Protein AF-A0A329BQG7-F1 (afdb_monomer_lite)

Foldseek 3Di:
DDDPPDDDDDDDDDDDDDDDDDDDDDDDDDDDDDDDDDDDDDDDDDDDDDDPPPPPPPPPVPDLDLVVVVVQQVVCVVVVNNVVSNVVSVVVLLVQQVVVPPPDDPDPDPPHFRSLQSQLVVCVVVVVLVSSVVSPVSHDHDLVCLLVNLVSCCVPPVPVSLVSLVVSLVVLVVVCPVVLDSVVSLVSLVSNVVSCVVVVVVVVNVVVLVVVCVVCVVSVSVNVSSVPPD

pLDDT: mean 70.82, std 24.45, range [26.78, 94.75]

Radius of gyration: 25.83 Å; chains: 1; bounding box: 79×57×64 Å

Sequence (230 aa):
MRGTGGIFWMAADSGVDDVQVLLSFSRCHRDAPEVCSKRRCVARKRRILRRPIRSPGGDLESRPVAEPFTALMDVAKATGRYDLTRERALKHMWELVRTEEAPSKAKHSHWQTPSGTELVKDFLAEHEREAAWEAFCGGPVAVNMWATVAAVRAKTHPHDAIALYHRLLPISAENGTRNARYDEAAGIVRAIGRLRAELSEHALLTIELDEIRKAYRAKRNFIKTLAAFQ

Secondary structure (DSSP, 8-state):
---------PPPP--------------------------------------------S-SSS---HHHHHHHHHHHHHTT-HHHHHHHHHHHHHHHHHHHHSS-S-PPPTTSPPHHHHHHHHHHHTT-HHHHHHHHHTS---HHHHHHHHHHHTTT-HHHHHHHHHHHHHHHHHHTTTTT--HHHHHHHHHHHHHHHHTT-HHHHHHHHHHHHHHTTT-HHHHHHHTT--

Organism: NCBI:txid420952

Structure (mmCIF, N/CA/C/O backbone):
data_AF-A0A329BQG7-F1
#
_entry.id   AF-A0A329BQG7-F1
#
loop_
_atom_site.group_PDB
_atom_site.id
_atom_site.type_symbol
_atom_site.label_atom_id
_atom_site.label_alt_id
_atom_site.label_comp_id
_atom_site.label_asym_id
_atom_site.label_entity_id
_atom_site.label_seq_id
_atom_site.pdbx_PDB_ins_code
_atom_site.Cartn_x
_atom_site.Cartn_y
_atom_site.Cartn_z
_atom_site.occupancy
_atom_site.B_iso_or_equiv
_atom_site.auth_seq_id
_atom_site.auth_comp_id
_atom_site.auth_asym_id
_atom_site.auth_atom_id
_atom_site.pdbx_PDB_model_num
ATOM 1 N N . MET A 1 1 ? 31.130 2.872 -6.621 1.00 32.84 1 MET A N 1
ATOM 2 C CA . MET A 1 1 ? 30.450 4.181 -6.524 1.00 32.84 1 MET A CA 1
ATOM 3 C C . MET A 1 1 ? 28.954 3.941 -6.677 1.00 32.84 1 MET A C 1
ATOM 5 O O . MET A 1 1 ? 28.529 3.547 -7.753 1.00 32.84 1 MET A O 1
ATOM 9 N N . ARG A 1 2 ? 28.186 4.012 -5.582 1.00 34.44 2 ARG A N 1
ATOM 10 C CA . ARG A 1 2 ? 26.734 3.767 -5.568 1.00 34.44 2 ARG A CA 1
ATOM 11 C C . ARG A 1 2 ? 26.046 5.131 -5.522 1.00 34.44 2 ARG A C 1
ATOM 13 O O . ARG A 1 2 ? 26.192 5.831 -4.529 1.00 34.44 2 ARG A O 1
ATOM 20 N N . GLY A 1 3 ? 25.382 5.521 -6.606 1.00 31.08 3 GLY A N 1
ATOM 21 C CA . GLY A 1 3 ? 24.575 6.738 -6.662 1.00 31.08 3 GLY A CA 1
ATOM 22 C C . GLY A 1 3 ? 23.144 6.426 -6.245 1.00 31.08 3 GLY A C 1
ATOM 23 O O . GLY A 1 3 ? 22.400 5.812 -7.003 1.00 31.08 3 GLY A O 1
ATOM 24 N N . THR A 1 4 ? 22.777 6.813 -5.029 1.00 42.16 4 THR A N 1
ATOM 25 C CA . THR A 1 4 ? 21.399 6.864 -4.534 1.00 42.16 4 THR A CA 1
ATOM 26 C C . THR A 1 4 ? 20.703 8.085 -5.130 1.00 42.16 4 THR A C 1
ATOM 28 O O . THR A 1 4 ? 20.831 9.188 -4.610 1.00 42.16 4 THR A O 1
ATOM 31 N N . GLY A 1 5 ? 19.990 7.896 -6.241 1.00 31.94 5 GLY A N 1
ATOM 32 C CA . GLY A 1 5 ? 19.034 8.875 -6.761 1.00 31.94 5 GLY A CA 1
ATOM 33 C C . GLY A 1 5 ? 17.670 8.636 -6.125 1.00 31.94 5 GLY A C 1
ATOM 34 O O . GLY A 1 5 ? 16.866 7.885 -6.668 1.00 31.94 5 GLY A O 1
ATOM 35 N N . GLY A 1 6 ? 17.439 9.209 -4.942 1.00 32.47 6 GLY A N 1
ATOM 36 C CA . GLY A 1 6 ? 16.107 9.260 -4.343 1.00 32.47 6 GLY A CA 1
ATOM 37 C C . GLY A 1 6 ? 15.237 10.223 -5.144 1.00 32.47 6 GLY A C 1
ATOM 38 O O . GLY A 1 6 ? 15.552 11.406 -5.225 1.00 32.47 6 GLY A O 1
ATOM 39 N N . ILE A 1 7 ? 14.175 9.713 -5.765 1.00 44.62 7 ILE A N 1
ATOM 40 C CA . ILE A 1 7 ? 13.189 10.537 -6.470 1.00 44.62 7 ILE A CA 1
ATOM 41 C C . ILE A 1 7 ? 12.169 11.010 -5.430 1.00 44.62 7 ILE A C 1
ATOM 43 O O . ILE A 1 7 ? 11.458 10.206 -4.826 1.00 44.62 7 ILE A O 1
ATOM 47 N N . PHE A 1 8 ? 12.163 12.320 -5.196 1.00 28.67 8 PHE A N 1
ATOM 48 C CA . PHE A 1 8 ? 11.244 13.039 -4.322 1.00 28.67 8 PHE A CA 1
ATOM 49 C C . PHE A 1 8 ? 9.936 13.280 -5.086 1.00 28.67 8 PHE A C 1
ATOM 51 O O . PHE A 1 8 ? 9.907 14.070 -6.026 1.00 28.67 8 PHE A O 1
ATOM 58 N N . TRP A 1 9 ? 8.869 12.569 -4.720 1.00 42.91 9 TRP A N 1
ATOM 59 C CA . TRP A 1 9 ? 7.533 12.795 -5.273 1.00 42.91 9 TRP A CA 1
ATOM 60 C C . TRP A 1 9 ? 6.788 13.789 -4.380 1.00 42.91 9 TRP A C 1
ATOM 62 O O . TRP A 1 9 ? 6.490 13.503 -3.221 1.00 42.91 9 TRP A O 1
ATOM 72 N N . MET A 1 10 ? 6.566 14.976 -4.938 1.00 27.78 10 MET A N 1
ATOM 73 C CA . MET A 1 10 ? 5.923 16.138 -4.331 1.00 27.78 10 MET A CA 1
ATOM 74 C C . MET A 1 10 ? 4.407 15.886 -4.241 1.00 27.78 10 MET A C 1
ATOM 76 O O . MET A 1 10 ? 3.774 15.597 -5.255 1.00 27.78 10 MET A O 1
ATOM 80 N N . ALA A 1 11 ? 3.843 15.938 -3.032 1.00 32.56 11 ALA A N 1
ATOM 81 C CA . ALA A 1 11 ? 2.404 15.832 -2.797 1.00 32.56 11 ALA A CA 1
ATOM 82 C C . ALA A 1 11 ? 1.710 17.142 -3.203 1.00 32.56 11 ALA A C 1
ATOM 84 O O . ALA A 1 11 ? 2.203 18.221 -2.874 1.00 32.56 11 ALA A O 1
ATOM 85 N N . ALA A 1 12 ? 0.595 17.040 -3.927 1.00 33.47 12 ALA A N 1
ATOM 86 C CA . ALA A 1 12 ? -0.260 18.169 -4.270 1.00 33.47 12 ALA A CA 1
ATOM 87 C C . ALA A 1 12 ? -1.403 18.270 -3.251 1.00 33.47 12 ALA A C 1
ATOM 89 O O . ALA A 1 12 ? -2.143 17.308 -3.052 1.00 33.47 12 ALA A O 1
ATOM 90 N N . ASP A 1 13 ? -1.507 19.438 -2.617 1.00 34.22 13 ASP A N 1
ATOM 91 C CA . ASP A 1 13 ? -2.615 19.873 -1.767 1.00 34.22 13 ASP A CA 1
ATOM 92 C C . ASP A 1 13 ? -3.924 19.964 -2.562 1.00 34.22 13 ASP A C 1
ATOM 94 O O . ASP A 1 13 ? -3.961 20.481 -3.681 1.00 34.22 13 ASP A O 1
ATOM 98 N N . SER A 1 14 ? -5.026 19.522 -1.962 1.00 38.72 14 SER A N 1
ATOM 99 C CA . SER A 1 14 ? -6.385 19.880 -2.381 1.00 38.72 14 SER A CA 1
ATOM 100 C C . SER A 1 14 ? -7.291 19.824 -1.159 1.00 38.72 14 SER A C 1
ATOM 102 O O . SER A 1 14 ? -7.605 18.749 -0.654 1.00 38.72 14 SER A O 1
ATOM 104 N N . GLY A 1 15 ? -7.639 21.004 -0.650 1.00 31.00 15 GLY A N 1
ATOM 105 C CA . GLY A 1 15 ? -8.607 21.177 0.423 1.00 31.00 15 GLY A CA 1
ATOM 106 C C . GLY A 1 15 ? -10.055 21.248 -0.066 1.00 31.00 15 GLY A C 1
ATOM 107 O O . GLY A 1 15 ? -10.317 21.213 -1.267 1.00 31.00 15 GLY A O 1
ATOM 108 N N . VAL A 1 16 ? -10.916 21.470 0.938 1.00 37.25 16 VAL A N 1
ATOM 109 C CA . VAL A 1 16 ? -12.343 21.860 0.930 1.00 37.25 16 VAL A CA 1
ATOM 110 C C . VAL A 1 16 ? -13.337 20.780 0.437 1.00 37.25 16 VAL A C 1
ATOM 112 O O . VAL A 1 16 ? -13.032 20.033 -0.478 1.00 37.25 16 VAL A O 1
ATOM 115 N N . ASP A 1 17 ? -14.522 20.537 1.016 1.00 32.62 17 ASP A N 1
ATOM 116 C CA . ASP A 1 17 ? -15.452 21.357 1.805 1.00 32.62 17 ASP A CA 1
ATOM 117 C C . ASP A 1 17 ? -16.426 20.494 2.649 1.00 32.62 17 ASP A C 1
ATOM 119 O O . ASP A 1 17 ? -16.667 19.317 2.376 1.00 32.62 17 ASP A O 1
ATOM 123 N N . ASP A 1 18 ? -17.006 21.162 3.647 1.00 32.66 18 ASP A N 1
ATOM 124 C CA . ASP A 1 18 ? -18.155 20.844 4.506 1.00 32.66 18 ASP A CA 1
ATOM 125 C C . ASP A 1 18 ? -19.321 20.060 3.862 1.00 32.66 18 ASP A C 1
ATOM 127 O O . ASP A 1 18 ? -19.881 20.493 2.855 1.00 32.66 18 ASP A O 1
ATOM 131 N N . VAL A 1 19 ? -19.824 19.022 4.555 1.00 34.69 19 VAL A N 1
ATOM 132 C CA . VAL A 1 19 ? -21.259 18.664 4.542 1.00 34.69 19 VAL A CA 1
ATOM 133 C C . VAL A 1 19 ? -21.694 18.142 5.919 1.00 34.69 19 VAL A C 1
ATOM 135 O O . VAL A 1 19 ? -21.442 16.998 6.299 1.00 34.69 19 VAL A O 1
ATOM 138 N N . GLN A 1 20 ? -22.433 18.983 6.643 1.00 35.94 20 GLN A N 1
ATOM 139 C CA . GLN A 1 20 ? -23.348 18.576 7.709 1.00 35.94 20 GLN A CA 1
ATOM 140 C C . GLN A 1 20 ? -24.475 17.695 7.146 1.00 35.94 20 GLN A C 1
ATOM 142 O O . GLN A 1 20 ? -25.196 18.133 6.251 1.00 35.94 20 GLN A O 1
ATOM 147 N N . VAL A 1 21 ? -24.743 16.532 7.754 1.00 35.19 21 VAL A N 1
ATOM 148 C CA . VAL A 1 21 ? -26.102 15.958 7.773 1.00 35.19 21 VAL A CA 1
ATOM 149 C C . VAL A 1 21 ? -26.446 15.451 9.170 1.00 35.19 21 VAL A C 1
ATOM 151 O O . VAL A 1 21 ? -25.702 14.721 9.820 1.00 35.19 21 VAL A O 1
ATOM 154 N N . LEU A 1 22 ? -27.612 15.918 9.600 1.00 33.91 22 LEU A N 1
ATOM 155 C CA . LEU A 1 22 ? -28.274 15.759 10.879 1.00 33.91 22 LEU A CA 1
ATOM 156 C C . LEU A 1 22 ? -28.642 14.316 11.254 1.00 33.91 22 LEU A C 1
ATOM 158 O O . LEU A 1 22 ? -29.019 13.486 10.432 1.00 33.91 22 LEU A O 1
ATOM 162 N N . LEU A 1 23 ? -28.635 14.125 12.572 1.00 31.75 23 LEU A N 1
ATOM 163 C CA . LEU A 1 23 ? -29.298 13.102 13.374 1.00 31.75 23 LEU A CA 1
ATOM 164 C C . LEU A 1 23 ? -30.683 12.671 12.858 1.00 31.75 23 LEU A C 1
ATOM 166 O O . LEU A 1 23 ? -31.549 13.501 12.583 1.00 31.75 23 LEU A O 1
ATOM 170 N N . SER A 1 24 ? -30.965 11.370 12.951 1.00 28.25 24 SER A N 1
ATOM 171 C CA . SER A 1 24 ? -32.295 10.898 13.349 1.00 28.25 24 SER A CA 1
ATOM 172 C C . SER A 1 24 ? -32.209 9.609 14.159 1.00 28.25 24 SER A C 1
ATOM 174 O O . SER A 1 24 ? -31.819 8.544 13.691 1.00 28.25 24 SER A O 1
ATOM 176 N N . PHE A 1 25 ? -32.581 9.772 15.423 1.00 28.39 25 PHE A N 1
ATOM 177 C CA . PHE A 1 25 ? -32.736 8.779 16.469 1.00 28.39 25 PHE A CA 1
ATOM 178 C C . PHE A 1 25 ? -34.244 8.514 16.590 1.00 28.39 25 PHE A C 1
ATOM 180 O O . PHE A 1 25 ? -34.996 9.454 16.840 1.00 28.39 25 PHE A O 1
ATOM 187 N N . SER A 1 26 ? -34.717 7.274 16.428 1.00 31.47 26 SER A N 1
ATOM 188 C CA . SER A 1 26 ? -36.053 6.865 16.906 1.00 31.47 26 SER A CA 1
ATOM 189 C C . SER A 1 26 ? -36.184 5.350 17.078 1.00 31.47 26 SER A C 1
ATOM 191 O O . SER A 1 26 ? -36.496 4.601 16.164 1.00 31.47 26 SER A O 1
ATOM 193 N N . ARG A 1 27 ? -35.849 4.932 18.301 1.00 31.28 27 ARG A N 1
ATOM 194 C CA . ARG A 1 27 ? -36.642 4.169 19.285 1.00 31.28 27 ARG A CA 1
ATOM 195 C C . ARG A 1 27 ? -37.717 3.155 18.827 1.00 31.28 27 ARG A C 1
ATOM 197 O O . ARG A 1 27 ? -38.696 3.483 18.174 1.00 31.28 27 ARG A O 1
ATOM 204 N N . CYS A 1 28 ? -37.544 1.961 19.400 1.00 29.89 28 CYS A N 1
ATOM 205 C CA . CYS A 1 28 ? -38.431 0.822 19.668 1.00 29.89 28 CYS A CA 1
ATOM 206 C C . CYS A 1 28 ? -39.960 1.020 19.678 1.00 29.89 28 CYS A C 1
ATOM 208 O O . CYS A 1 28 ? -40.451 1.902 20.372 1.00 29.89 28 CYS A O 1
ATOM 210 N N . HIS A 1 29 ? -40.680 0.010 19.173 1.00 27.83 29 HIS A N 1
ATOM 211 C CA . HIS A 1 29 ? -41.801 -0.687 19.841 1.00 27.83 29 HIS A CA 1
ATOM 212 C C . HIS A 1 29 ? -41.992 -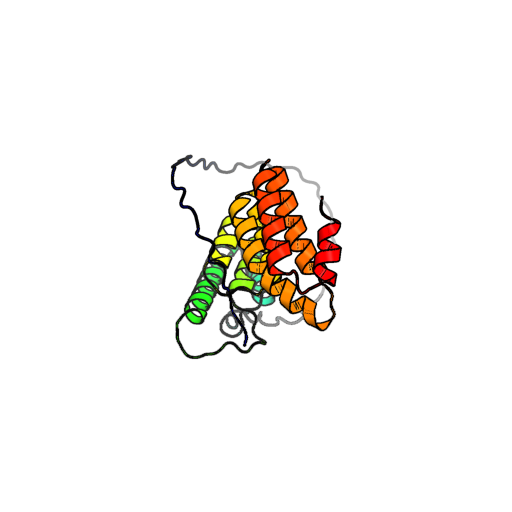2.051 19.129 1.00 27.83 29 HIS A C 1
ATOM 214 O O . HIS A 1 29 ? -41.983 -2.098 17.908 1.00 27.83 29 HIS A O 1
ATOM 220 N N . ARG A 1 30 ? -41.781 -3.195 19.801 1.00 31.95 30 ARG A N 1
ATOM 221 C CA . ARG A 1 30 ? -42.759 -4.007 20.560 1.00 31.95 30 ARG A CA 1
ATOM 222 C C . ARG A 1 30 ? -43.868 -4.558 19.648 1.00 31.95 30 ARG A C 1
ATOM 224 O O . ARG A 1 30 ? -44.690 -3.770 19.223 1.00 31.95 30 ARG A O 1
ATOM 231 N N . ASP A 1 31 ? -43.856 -5.872 19.395 1.00 31.31 31 ASP A N 1
ATOM 232 C CA . ASP A 1 31 ? -45.024 -6.760 19.528 1.00 31.31 31 ASP A CA 1
ATOM 233 C C . ASP A 1 31 ? -44.646 -8.244 19.322 1.00 31.31 31 ASP A C 1
ATOM 235 O O . ASP A 1 31 ? -43.960 -8.626 18.378 1.00 31.31 31 ASP A O 1
ATOM 239 N N . ALA A 1 32 ? -45.090 -9.068 20.270 1.00 35.12 32 ALA A N 1
ATOM 240 C CA . ALA A 1 32 ? -45.297 -10.517 20.187 1.00 35.12 32 ALA A CA 1
ATOM 241 C C . ALA A 1 32 ? -46.817 -10.728 20.385 1.00 35.12 32 ALA A C 1
ATOM 243 O O . ALA A 1 32 ? -47.432 -9.833 20.979 1.00 35.12 32 ALA A O 1
ATOM 244 N N . PRO A 1 33 ? -47.455 -11.852 19.986 1.00 48.75 33 PRO A N 1
ATOM 245 C CA . PRO A 1 33 ? -47.343 -13.097 20.766 1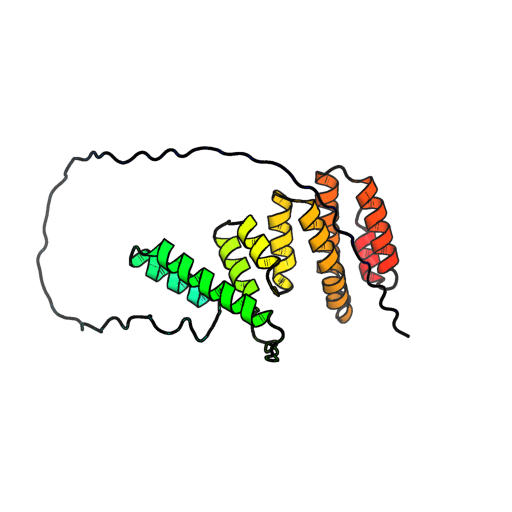.00 48.75 33 PRO A CA 1
ATOM 246 C C . PRO A 1 33 ? -47.604 -14.406 19.966 1.00 48.75 33 PRO A C 1
ATOM 248 O O . PRO A 1 33 ? -47.659 -14.398 18.745 1.00 48.75 33 PRO A O 1
ATOM 251 N N . GLU A 1 34 ? -47.796 -15.500 20.722 1.00 34.22 34 GLU A N 1
ATOM 252 C CA . GLU A 1 34 ? -48.241 -16.876 20.381 1.00 34.22 34 GLU A CA 1
ATOM 253 C C . GLU A 1 34 ? -47.112 -17.926 20.389 1.00 34.22 34 GLU A C 1
ATOM 255 O O . GLU A 1 34 ? -46.311 -18.044 19.474 1.00 34.22 34 GLU A O 1
ATOM 260 N N . VAL A 1 35 ? -46.813 -18.575 21.524 1.00 34.19 35 VAL A N 1
ATOM 261 C CA . VAL A 1 35 ? -47.543 -19.663 22.222 1.00 34.19 35 VAL A CA 1
ATOM 262 C C . VAL A 1 35 ? -47.660 -20.944 21.387 1.00 34.19 35 VAL A C 1
ATOM 264 O O . VAL A 1 35 ? -48.605 -21.127 20.635 1.00 34.19 35 VAL A O 1
ATOM 267 N N . CYS A 1 36 ? -46.788 -21.920 21.666 1.00 27.00 36 CYS A N 1
ATOM 268 C CA . CYS A 1 36 ? -47.191 -23.326 21.647 1.00 27.00 36 CYS A CA 1
ATOM 269 C C . CYS A 1 36 ? -46.453 -24.126 22.735 1.00 27.00 36 CYS A C 1
ATOM 271 O O . CYS A 1 36 ? -45.256 -24.397 22.677 1.00 27.00 36 CYS A O 1
ATOM 273 N N . SER A 1 37 ? -47.213 -24.447 23.782 1.00 29.05 37 SER A N 1
ATOM 274 C CA . SER A 1 37 ? -46.893 -25.369 24.878 1.00 29.05 37 SER A CA 1
ATOM 275 C C . SER A 1 37 ? -46.740 -26.804 24.341 1.00 29.05 37 SER A C 1
ATOM 277 O O . SER A 1 37 ? -47.461 -27.160 23.418 1.00 29.05 37 SER A O 1
ATOM 279 N N . LYS A 1 38 ? -45.895 -27.715 24.850 1.00 32.84 38 LYS A N 1
ATOM 280 C CA . LYS A 1 38 ? -46.058 -28.581 26.054 1.00 32.84 38 LYS A CA 1
ATOM 281 C C . LYS A 1 38 ? -45.204 -29.833 25.716 1.00 32.84 38 LYS A C 1
ATOM 283 O O . LYS A 1 38 ? -45.446 -30.421 24.676 1.00 32.84 38 LYS A O 1
ATOM 288 N N . ARG A 1 39 ? -44.172 -30.291 26.432 1.00 31.36 39 ARG A N 1
ATOM 289 C CA . ARG A 1 39 ? -44.135 -31.084 27.686 1.00 31.36 39 ARG A CA 1
ATOM 290 C C . ARG A 1 39 ? -42.656 -31.515 27.833 1.00 31.36 39 ARG A C 1
ATOM 292 O O . ARG A 1 39 ? -42.079 -32.009 26.879 1.00 31.36 39 ARG A O 1
ATOM 299 N N . ARG A 1 40 ? -41.949 -31.151 28.904 1.00 30.91 40 ARG A N 1
ATOM 300 C CA . ARG A 1 40 ? -41.842 -31.861 30.196 1.00 30.91 40 ARG A CA 1
ATOM 301 C C . ARG A 1 40 ? -41.039 -33.177 30.104 1.00 30.91 40 ARG A C 1
ATOM 303 O O . ARG A 1 40 ? -41.605 -34.207 29.775 1.00 30.91 40 ARG A O 1
ATOM 310 N N . CYS A 1 41 ? -39.772 -33.137 30.526 1.00 26.78 41 CYS A N 1
ATOM 311 C CA . CYS A 1 41 ? -39.088 -34.257 31.184 1.00 26.78 41 CYS A CA 1
ATOM 312 C C . CYS A 1 41 ? -38.108 -33.725 32.242 1.00 26.78 41 CYS A C 1
ATOM 314 O O . CYS A 1 41 ? -37.563 -32.631 32.124 1.00 26.78 41 CYS A O 1
ATOM 316 N N . VAL A 1 42 ? -38.009 -34.472 33.336 1.00 32.59 42 VAL A N 1
ATOM 317 C CA . VAL A 1 42 ? -37.691 -34.028 34.696 1.00 32.59 42 VAL A CA 1
ATOM 318 C C . VAL A 1 42 ? -36.236 -34.325 35.087 1.00 32.59 42 VAL A C 1
ATOM 320 O O . VAL A 1 42 ? -35.643 -35.306 34.659 1.00 32.59 42 VAL A O 1
ATOM 323 N N . ALA A 1 43 ? -35.723 -33.447 35.951 1.00 30.09 43 ALA A N 1
ATOM 324 C CA . ALA A 1 43 ? -34.544 -33.476 36.823 1.00 30.09 43 ALA A CA 1
ATOM 325 C C . ALA A 1 43 ? -33.753 -34.784 37.080 1.00 30.09 43 ALA A C 1
ATOM 327 O O . ALA A 1 43 ? -34.316 -35.792 37.498 1.00 30.09 43 ALA A O 1
ATOM 328 N N . ARG A 1 44 ? -32.410 -34.639 37.062 1.00 29.95 44 ARG A N 1
ATOM 329 C CA . ARG A 1 44 ? -31.328 -35.213 37.926 1.00 29.95 44 ARG A CA 1
ATOM 330 C C . ARG A 1 44 ? -30.058 -35.293 37.054 1.00 29.95 44 ARG A C 1
ATOM 332 O O . ARG A 1 44 ? -30.150 -35.758 35.938 1.00 29.95 44 ARG A O 1
ATOM 339 N N . LYS A 1 45 ? -28.837 -34.901 37.429 1.00 30.42 45 LYS A N 1
ATOM 340 C CA . LYS A 1 45 ? -28.114 -34.919 38.707 1.00 30.42 45 LYS A CA 1
ATOM 341 C C . LYS A 1 45 ? -26.844 -34.047 38.546 1.00 30.42 45 LYS A C 1
ATOM 343 O O . LYS A 1 45 ? -26.129 -34.187 37.569 1.00 30.42 45 LYS A O 1
ATOM 348 N N . ARG A 1 46 ? -26.540 -33.279 39.597 1.00 32.03 46 ARG A N 1
ATOM 349 C CA . ARG A 1 46 ? -25.212 -33.080 40.219 1.00 32.03 46 ARG A CA 1
ATOM 350 C C . ARG A 1 46 ? -24.056 -32.475 39.395 1.00 32.03 46 ARG A C 1
ATOM 352 O O . ARG A 1 46 ? -23.336 -33.161 38.691 1.00 32.03 46 ARG A O 1
ATOM 359 N N . ARG A 1 47 ? -23.754 -31.225 39.775 1.00 38.53 47 ARG A N 1
ATOM 360 C CA . ARG A 1 47 ? -22.490 -30.819 40.424 1.00 38.53 47 ARG A CA 1
ATOM 361 C C . ARG A 1 47 ? -21.217 -31.235 39.666 1.00 38.53 47 ARG A C 1
ATOM 363 O O . ARG A 1 47 ? -20.531 -32.164 40.074 1.00 38.53 47 ARG A O 1
ATOM 370 N N . ILE A 1 48 ? -20.858 -30.445 38.655 1.00 36.53 48 ILE A N 1
ATOM 371 C CA . ILE A 1 48 ? -19.486 -30.347 38.147 1.00 36.53 48 ILE A CA 1
ATOM 372 C C . ILE A 1 48 ? -18.988 -28.935 38.468 1.00 36.53 48 ILE A C 1
ATOM 374 O O . ILE A 1 48 ? -19.488 -27.944 37.952 1.00 36.53 48 ILE A O 1
ATOM 378 N N . LEU A 1 49 ? -18.088 -28.896 39.450 1.00 35.69 49 LEU A N 1
ATOM 379 C CA . LEU A 1 49 ? -17.036 -27.910 39.704 1.00 35.69 49 LEU A CA 1
ATOM 380 C C . LEU A 1 49 ? -17.255 -26.499 39.131 1.00 35.69 49 LEU A C 1
ATOM 382 O O . LEU A 1 49 ? -16.934 -26.210 37.981 1.00 35.69 49 LEU A O 1
ATOM 386 N N . ARG A 1 50 ? -17.664 -25.583 40.018 1.00 34.78 50 ARG A N 1
ATOM 387 C CA . ARG A 1 50 ? -17.366 -24.153 39.890 1.00 34.78 50 ARG A CA 1
ATOM 388 C C . ARG A 1 50 ? -15.843 -23.988 39.820 1.00 34.78 50 ARG A C 1
ATOM 390 O O . ARG A 1 50 ? -15.182 -23.963 40.854 1.00 34.78 50 ARG A O 1
ATOM 397 N N . ARG A 1 51 ? -15.285 -23.903 38.614 1.00 31.22 51 ARG A N 1
ATOM 398 C CA . ARG A 1 51 ? -13.979 -23.273 38.409 1.00 31.22 51 ARG A CA 1
ATOM 399 C C . ARG A 1 51 ? -14.206 -21.759 38.438 1.00 31.22 51 ARG A C 1
ATOM 401 O O . ARG A 1 51 ? -15.136 -21.300 37.774 1.00 31.22 51 ARG A O 1
ATOM 408 N N . PRO A 1 52 ? -13.436 -20.985 39.217 1.00 34.72 52 PRO A N 1
ATOM 409 C CA . PRO A 1 52 ? -13.536 -19.538 39.154 1.00 34.72 52 PRO A CA 1
ATOM 410 C C . PRO A 1 52 ? -13.168 -19.105 37.734 1.00 34.72 52 PRO A C 1
ATOM 412 O O . PRO A 1 52 ? -12.140 -19.522 37.197 1.00 34.72 52 PRO A O 1
ATOM 415 N N . ILE A 1 53 ? -14.038 -18.305 37.120 1.00 40.31 53 ILE A N 1
ATOM 416 C CA . ILE A 1 53 ? -13.725 -17.580 35.893 1.00 40.31 53 ILE A CA 1
ATOM 417 C C . ILE A 1 53 ? -12.566 -16.662 36.272 1.00 40.31 53 ILE A C 1
ATOM 419 O O . ILE A 1 53 ? -12.744 -15.686 36.998 1.00 40.31 53 ILE A O 1
ATOM 423 N N . ARG A 1 54 ? -11.352 -17.043 35.871 1.00 38.38 54 ARG A N 1
ATOM 424 C CA . ARG A 1 54 ? -10.182 -16.181 35.964 1.00 38.38 54 ARG A CA 1
ATOM 425 C C . ARG A 1 54 ? -10.452 -15.046 34.985 1.00 38.38 54 ARG A C 1
ATOM 427 O O . ARG A 1 54 ? -10.434 -15.272 33.781 1.00 38.38 54 ARG A O 1
ATOM 434 N N . SER A 1 55 ? -10.798 -13.875 35.506 1.00 40.09 55 SER A N 1
ATOM 435 C CA . SER A 1 55 ? -10.953 -12.657 34.718 1.00 40.09 55 SER A CA 1
ATOM 436 C C . SER A 1 55 ? -9.694 -12.462 33.865 1.00 40.09 55 SER A C 1
ATOM 438 O O . SER A 1 55 ? -8.612 -12.332 34.445 1.00 40.09 55 SER A O 1
ATOM 440 N N . PRO A 1 56 ? -9.777 -12.438 32.524 1.00 40.62 56 PRO A N 1
ATOM 441 C CA . PRO A 1 56 ? -8.654 -12.050 31.685 1.00 40.62 56 PRO A CA 1
ATOM 442 C C . PRO A 1 56 ? -8.597 -10.519 31.692 1.00 40.62 56 PRO A C 1
ATOM 444 O O . PRO A 1 56 ? -8.973 -9.854 30.738 1.00 40.62 56 PRO A O 1
ATOM 447 N N . GLY A 1 57 ? -8.251 -9.951 32.844 1.00 36.22 57 GLY A N 1
ATOM 448 C CA . GLY A 1 57 ? -8.213 -8.507 33.070 1.00 36.22 57 GLY A CA 1
ATOM 449 C C . GLY A 1 57 ? -6.800 -7.959 33.216 1.00 36.22 57 GLY A C 1
ATOM 450 O O . GLY A 1 57 ? -6.649 -6.930 33.859 1.00 36.22 57 GLY A O 1
ATOM 451 N N . GLY A 1 58 ? -5.773 -8.655 32.719 1.00 37.50 58 GLY A N 1
ATOM 452 C CA . GLY A 1 58 ? -4.399 -8.322 33.096 1.00 37.50 58 GLY A CA 1
ATOM 453 C C . GLY A 1 58 ? -3.298 -8.753 32.142 1.00 37.50 58 GLY A C 1
ATOM 454 O O . GLY A 1 58 ? -2.212 -9.024 32.627 1.00 37.50 58 GLY A O 1
ATOM 455 N N . ASP A 1 59 ? -3.536 -8.848 30.830 1.00 41.06 59 ASP A N 1
ATOM 456 C CA . ASP A 1 59 ? -2.409 -9.102 29.914 1.00 41.06 59 ASP A CA 1
ATOM 457 C C . ASP A 1 59 ? -2.536 -8.420 28.543 1.00 41.06 59 ASP A C 1
ATOM 459 O O . ASP A 1 59 ? -2.130 -8.956 27.517 1.00 41.06 59 ASP A O 1
ATOM 463 N N . LEU A 1 60 ? -3.109 -7.211 28.520 1.00 37.41 60 LEU A N 1
ATOM 464 C CA . LEU A 1 60 ? -2.935 -6.298 27.380 1.00 37.41 60 LEU A CA 1
ATOM 465 C C . LEU A 1 60 ? -1.568 -5.597 27.408 1.00 37.41 60 LEU A C 1
ATOM 467 O O . LEU A 1 60 ? -1.073 -5.199 26.363 1.00 37.41 60 LEU A O 1
ATOM 471 N N . GLU A 1 61 ? -0.947 -5.483 28.585 1.00 43.75 61 GLU A N 1
ATOM 472 C CA . GLU A 1 61 ? 0.286 -4.712 28.800 1.00 43.75 61 GLU A CA 1
ATOM 473 C C . GLU A 1 61 ? 1.559 -5.378 28.260 1.00 43.75 61 GLU A C 1
ATOM 475 O O . GLU A 1 61 ? 2.589 -4.716 28.155 1.00 43.75 61 GLU A O 1
ATOM 480 N N . SER A 1 62 ? 1.513 -6.658 27.878 1.00 41.81 62 SER A N 1
ATOM 481 C CA . SER A 1 62 ? 2.737 -7.400 27.545 1.00 41.81 62 SER A CA 1
ATOM 482 C C . SER A 1 62 ? 2.931 -7.686 26.052 1.00 41.81 62 SER A C 1
ATOM 484 O O . SER A 1 62 ? 4.052 -8.015 25.656 1.00 41.81 62 SER A O 1
ATOM 486 N N . ARG A 1 63 ? 1.884 -7.645 25.207 1.00 42.25 63 ARG A N 1
ATOM 487 C CA . ARG A 1 63 ? 1.977 -8.108 23.804 1.00 42.25 63 ARG A CA 1
ATOM 488 C C . ARG A 1 63 ? 0.935 -7.456 22.876 1.00 42.25 63 ARG A C 1
ATOM 490 O O . ARG A 1 63 ? -0.216 -7.893 22.888 1.00 42.25 63 ARG A O 1
ATOM 497 N N . PRO A 1 64 ? 1.316 -6.520 21.989 1.00 46.16 64 PRO A N 1
ATOM 498 C CA . PRO A 1 64 ? 0.476 -6.153 20.859 1.00 46.16 64 PRO A CA 1
ATOM 499 C C . PRO A 1 64 ? 0.611 -7.257 19.801 1.00 46.16 64 PRO A C 1
ATOM 501 O O . PRO A 1 64 ? 1.630 -7.394 19.131 1.00 46.16 64 PRO A O 1
ATOM 504 N N . VAL A 1 65 ? -0.390 -8.123 19.710 1.00 45.06 65 VAL A N 1
ATOM 505 C CA . VAL A 1 65 ? -0.569 -9.066 18.596 1.00 45.06 65 VAL A CA 1
ATOM 506 C C . VAL A 1 65 ? -2.056 -9.027 18.226 1.00 45.06 65 VAL A C 1
ATOM 508 O O . VAL A 1 65 ? -2.890 -8.789 19.094 1.00 45.06 65 VAL A O 1
ATOM 511 N N . ALA A 1 66 ? -2.432 -9.243 16.967 1.00 50.69 66 ALA A N 1
ATOM 512 C CA . ALA A 1 66 ? -3.848 -9.186 16.558 1.00 50.69 66 ALA A CA 1
ATOM 513 C C . ALA A 1 66 ? -4.748 -10.266 17.213 1.00 50.69 66 ALA A C 1
ATOM 515 O O . ALA A 1 66 ? -5.955 -10.069 17.383 1.00 50.69 66 ALA A O 1
ATOM 516 N N . GLU A 1 67 ? -4.182 -11.408 17.631 1.00 52.50 67 GLU A N 1
ATOM 517 C CA . GLU A 1 67 ? -4.935 -12.451 18.353 1.00 52.50 67 GLU A CA 1
ATOM 518 C C . GLU A 1 67 ? -5.526 -11.967 19.694 1.00 52.50 67 GLU A C 1
ATOM 520 O O . GLU A 1 67 ? -6.710 -12.208 19.936 1.00 52.50 67 GLU A O 1
ATOM 525 N N . PRO A 1 68 ? -4.786 -11.262 20.573 1.00 66.19 68 PRO A N 1
ATOM 526 C CA . PRO A 1 68 ? -5.371 -10.735 21.800 1.00 66.19 68 PRO A CA 1
ATOM 527 C C . PRO A 1 68 ? -6.436 -9.656 21.581 1.00 66.19 68 PRO A C 1
ATOM 529 O O . PRO A 1 68 ? -7.337 -9.569 22.410 1.00 66.19 68 PRO A O 1
ATOM 532 N N . PHE A 1 69 ? -6.403 -8.874 20.494 1.00 73.19 69 PHE A N 1
ATOM 533 C CA . PHE A 1 69 ? -7.457 -7.882 20.233 1.00 73.19 69 PHE A CA 1
ATOM 534 C C . PHE A 1 69 ? -8.779 -8.547 19.849 1.00 73.19 69 PHE A C 1
ATOM 536 O O . PHE A 1 69 ? -9.808 -8.285 20.468 1.00 73.19 69 PHE A O 1
ATOM 543 N N . THR A 1 70 ? -8.749 -9.473 18.891 1.00 76.25 70 THR A N 1
ATOM 544 C CA . THR A 1 70 ? -9.943 -10.227 18.477 1.00 76.25 70 THR A CA 1
ATOM 545 C C . THR A 1 70 ? -10.530 -11.045 19.632 1.00 76.25 70 THR A C 1
ATOM 547 O O . THR A 1 70 ? -11.729 -10.955 19.904 1.00 76.25 70 THR A O 1
ATOM 550 N N . ALA A 1 71 ? -9.688 -11.739 20.405 1.00 80.25 71 ALA A N 1
ATOM 551 C CA . ALA A 1 71 ? -10.122 -12.469 21.597 1.00 80.25 71 ALA A CA 1
ATOM 552 C C . ALA A 1 71 ? -10.709 -11.545 22.685 1.00 80.25 71 ALA A C 1
ATOM 554 O O . ALA A 1 71 ? -11.706 -11.887 23.328 1.00 80.25 71 ALA A O 1
ATOM 555 N N . LEU A 1 72 ? -10.126 -10.357 22.889 1.00 83.00 72 LEU A N 1
ATOM 556 C CA . LEU A 1 72 ? -10.665 -9.339 23.794 1.00 83.00 72 LEU A CA 1
ATOM 557 C C . LEU A 1 72 ? -12.035 -8.842 23.320 1.00 83.00 72 LEU A C 1
ATOM 559 O O . LEU A 1 72 ? -12.952 -8.693 24.132 1.00 83.00 72 LEU A O 1
ATOM 563 N N . MET A 1 73 ? -12.185 -8.610 22.016 1.00 85.12 73 MET A N 1
ATOM 564 C CA . MET A 1 73 ? -13.433 -8.164 21.405 1.00 85.12 73 MET A CA 1
ATOM 565 C C . MET A 1 73 ? -14.546 -9.208 21.551 1.00 85.12 73 MET A C 1
ATOM 567 O O . MET A 1 73 ? -15.681 -8.842 21.859 1.00 85.12 73 MET A O 1
ATOM 571 N N . ASP A 1 74 ? -14.241 -10.500 21.438 1.00 84.12 74 ASP A N 1
ATOM 572 C CA . ASP A 1 74 ? -15.221 -11.572 21.656 1.00 84.12 74 ASP A CA 1
ATOM 573 C C . ASP A 1 74 ? -15.729 -11.616 23.106 1.00 84.12 74 ASP A C 1
ATOM 575 O O . ASP A 1 74 ? -16.935 -11.730 23.355 1.00 84.12 74 ASP A O 1
ATOM 579 N N . VAL A 1 75 ? -14.836 -11.433 24.084 1.00 85.31 75 VAL A N 1
ATOM 580 C CA . VAL A 1 75 ? -15.218 -11.313 25.503 1.00 85.31 75 VAL A CA 1
ATOM 581 C C . VAL A 1 75 ? -16.040 -10.042 25.747 1.00 85.31 75 VAL A C 1
ATOM 583 O O . VAL A 1 75 ? -17.024 -10.060 26.496 1.00 85.31 75 VAL A O 1
ATOM 586 N N . ALA A 1 76 ? -15.684 -8.931 25.103 1.00 87.94 76 ALA A N 1
ATOM 587 C CA . ALA A 1 76 ? -16.417 -7.674 25.209 1.00 87.94 76 ALA A CA 1
ATOM 588 C C . ALA A 1 76 ? -17.841 -7.784 24.635 1.00 87.94 76 ALA A C 1
ATOM 590 O O . ALA A 1 76 ? -18.790 -7.290 25.251 1.00 87.94 76 ALA A O 1
ATOM 591 N N . LYS A 1 77 ? -18.013 -8.499 23.512 1.00 88.88 77 LYS A N 1
ATOM 592 C CA . LYS A 1 77 ? -19.333 -8.837 22.951 1.00 88.88 77 LYS A CA 1
ATOM 593 C C . LYS A 1 77 ? -20.146 -9.673 23.933 1.00 88.88 77 LYS A C 1
ATOM 595 O O . LYS A 1 77 ? -21.283 -9.320 24.237 1.00 88.88 77 LYS A O 1
ATOM 600 N N . ALA A 1 78 ? -19.551 -10.727 24.494 1.00 88.06 78 ALA A N 1
ATOM 601 C CA . ALA A 1 78 ? -20.222 -11.603 25.456 1.00 88.06 78 ALA A CA 1
ATOM 602 C C . ALA A 1 78 ? -20.655 -10.880 26.748 1.00 88.06 78 ALA A C 1
ATOM 604 O O . ALA A 1 78 ? -21.593 -11.307 27.418 1.00 88.06 78 ALA A O 1
ATOM 605 N N . THR A 1 79 ? -19.987 -9.779 27.099 1.00 88.44 79 THR A N 1
ATOM 606 C CA . THR A 1 79 ? -20.267 -8.981 28.304 1.00 88.44 79 THR A CA 1
ATOM 607 C C . THR A 1 79 ? -21.094 -7.720 28.036 1.00 88.44 79 THR A C 1
ATOM 609 O O . THR A 1 79 ? -21.406 -6.993 28.981 1.00 88.44 79 THR A O 1
ATOM 612 N N . GLY A 1 80 ? -21.468 -7.450 26.778 1.00 87.75 80 GLY A N 1
ATOM 613 C CA . GLY A 1 80 ? -22.238 -6.265 26.384 1.00 87.75 80 GLY A CA 1
ATOM 614 C C . GLY A 1 80 ? -21.473 -4.943 26.517 1.00 87.75 80 GLY A C 1
ATOM 615 O O . GLY A 1 80 ? -22.094 -3.892 26.638 1.00 87.75 80 GLY A O 1
ATOM 616 N N . ARG A 1 81 ? -20.134 -4.977 26.538 1.00 89.69 81 ARG A N 1
ATOM 617 C CA . ARG A 1 81 ? -19.263 -3.796 26.715 1.00 89.69 81 ARG A CA 1
ATOM 618 C C . ARG A 1 81 ? -18.381 -3.527 25.498 1.00 89.69 81 ARG A C 1
ATOM 620 O O . ARG A 1 81 ? -17.256 -3.052 25.656 1.00 89.69 81 ARG A O 1
ATOM 627 N N . TYR A 1 82 ? -18.872 -3.871 24.310 1.00 87.12 82 TYR A N 1
ATOM 628 C CA . TYR A 1 82 ? -18.087 -3.857 23.079 1.00 87.12 82 TYR A CA 1
ATOM 629 C C . TYR A 1 82 ? -17.447 -2.491 22.821 1.00 87.12 82 TYR A C 1
ATOM 631 O O . TYR A 1 82 ? -16.226 -2.385 22.871 1.00 87.12 82 TYR A O 1
ATOM 639 N N . ASP A 1 83 ? -18.262 -1.446 22.677 1.00 85.94 83 ASP A N 1
ATOM 640 C CA . ASP A 1 83 ? -17.793 -0.114 22.272 1.00 85.94 83 ASP A CA 1
ATOM 641 C C . ASP A 1 83 ? -16.778 0.473 23.260 1.00 85.94 83 ASP A C 1
ATOM 643 O O . ASP A 1 83 ? -15.692 0.895 22.869 1.00 85.94 83 ASP A O 1
ATOM 647 N N . LEU A 1 84 ? -17.076 0.398 24.563 1.00 86.88 84 LEU A N 1
ATOM 648 C CA . LEU A 1 84 ? -16.178 0.874 25.619 1.00 86.88 84 LEU A CA 1
ATOM 649 C C . LEU A 1 84 ? -14.842 0.116 25.626 1.00 86.88 84 LEU A C 1
ATOM 651 O O . LEU A 1 84 ? -13.790 0.692 25.903 1.00 86.88 84 LEU A O 1
ATOM 655 N N . THR A 1 85 ? -14.874 -1.194 25.380 1.00 86.88 85 THR A N 1
ATOM 656 C CA . THR A 1 85 ? -13.652 -2.011 25.382 1.00 86.88 85 THR A CA 1
ATOM 657 C C . THR A 1 85 ? -12.831 -1.746 24.128 1.00 86.88 85 THR A C 1
ATOM 659 O O . THR A 1 85 ? -11.611 -1.619 24.227 1.00 86.88 85 THR A O 1
ATOM 662 N N . ARG A 1 86 ? -13.497 -1.592 22.980 1.00 87.75 86 ARG A N 1
ATOM 663 C CA . ARG A 1 86 ? -12.882 -1.241 21.701 1.00 87.75 86 ARG A CA 1
ATOM 664 C C . ARG A 1 86 ? -12.169 0.103 21.786 1.00 87.75 86 ARG A C 1
ATOM 666 O O . ARG A 1 86 ? -10.982 0.170 21.493 1.00 87.75 86 ARG A O 1
ATOM 673 N N . GLU A 1 87 ? -12.846 1.148 22.262 1.00 87.69 87 GLU A N 1
ATOM 674 C CA . GLU A 1 87 ? -12.259 2.488 22.390 1.00 87.69 87 GLU A CA 1
ATOM 675 C C . GLU A 1 87 ? -11.004 2.477 23.275 1.00 87.69 87 GLU A C 1
ATOM 677 O O . GLU A 1 87 ? -9.965 3.030 22.911 1.00 87.69 87 GLU A O 1
ATOM 682 N N . ARG A 1 88 ? -11.060 1.783 24.419 1.00 87.31 88 ARG A N 1
ATOM 683 C CA . ARG A 1 88 ? -9.911 1.653 25.326 1.00 87.31 88 ARG A CA 1
ATOM 684 C C . ARG A 1 88 ? -8.750 0.893 24.694 1.00 87.31 88 ARG A C 1
ATOM 686 O O . ARG A 1 88 ? -7.603 1.295 24.878 1.00 87.31 88 ARG A O 1
ATOM 693 N N . ALA A 1 89 ? -9.041 -0.192 23.981 1.00 86.44 89 ALA A N 1
ATOM 694 C CA . ALA A 1 89 ? -8.027 -1.000 23.320 1.00 86.44 89 ALA A CA 1
ATOM 695 C C . ALA A 1 89 ? -7.347 -0.225 22.179 1.00 86.44 89 ALA A C 1
ATOM 697 O O . ALA A 1 89 ? -6.120 -0.171 22.137 1.00 86.44 89 ALA A O 1
ATOM 698 N N . LEU A 1 90 ? -8.119 0.465 21.331 1.00 85.00 90 LEU A N 1
ATOM 699 C CA . LEU A 1 90 ? -7.575 1.313 20.267 1.00 85.00 90 LEU A CA 1
ATOM 700 C C . LEU A 1 90 ? -6.748 2.471 20.827 1.00 85.00 90 LEU A C 1
ATOM 702 O O . LEU A 1 90 ? -5.653 2.731 20.338 1.00 85.00 90 LEU A O 1
ATOM 706 N N . LYS A 1 91 ? -7.223 3.141 21.886 1.00 86.75 91 LYS A N 1
ATOM 707 C CA . LYS A 1 91 ? -6.458 4.202 22.556 1.00 86.75 91 LYS A CA 1
ATOM 708 C C . LYS A 1 91 ? -5.098 3.695 23.037 1.00 86.75 91 LYS A C 1
ATOM 710 O O . LYS A 1 91 ? -4.095 4.370 22.832 1.00 86.75 91 LYS A O 1
ATOM 715 N N . HIS A 1 92 ? -5.070 2.511 23.645 1.00 84.06 92 HIS A N 1
ATOM 716 C CA . HIS A 1 92 ? -3.829 1.895 24.103 1.00 84.06 92 HIS A CA 1
ATOM 717 C C . HIS A 1 92 ? -2.889 1.564 22.934 1.00 84.06 92 HIS A C 1
ATOM 719 O O . HIS A 1 92 ? -1.709 1.891 22.988 1.00 84.06 92 HIS A O 1
ATOM 725 N N . MET A 1 93 ? -3.406 0.993 21.844 1.00 81.94 93 MET A N 1
ATOM 726 C CA . MET A 1 93 ? -2.607 0.703 20.648 1.00 81.94 93 MET A CA 1
ATOM 727 C C . MET A 1 93 ? -2.032 1.967 19.996 1.00 81.94 93 MET A C 1
ATOM 729 O O . MET A 1 93 ? -0.867 1.981 19.609 1.00 81.94 93 MET A O 1
ATOM 733 N N . TRP A 1 94 ? -2.806 3.051 19.920 1.00 84.44 94 TRP A N 1
ATOM 734 C CA . TRP A 1 94 ? -2.312 4.342 19.435 1.00 84.44 94 TRP A CA 1
ATOM 735 C C . TRP A 1 94 ? -1.216 4.930 20.328 1.00 84.44 94 TRP A C 1
ATOM 737 O O . TRP A 1 94 ? -0.270 5.539 19.834 1.00 84.44 94 TRP A O 1
ATOM 747 N N . GLU A 1 95 ? -1.316 4.748 21.644 1.00 84.44 95 GLU A N 1
ATOM 748 C CA . GLU A 1 95 ? -0.274 5.159 22.588 1.00 84.44 95 GLU A CA 1
ATOM 749 C C . GLU A 1 95 ? 1.013 4.342 22.418 1.00 84.44 95 GLU A C 1
ATOM 751 O O . GLU A 1 95 ? 2.108 4.908 22.478 1.00 84.44 95 GLU A O 1
ATOM 756 N N . LEU A 1 96 ? 0.892 3.045 22.106 1.00 80.69 96 LEU A N 1
ATOM 757 C CA . LEU A 1 96 ? 2.034 2.221 21.718 1.00 80.69 96 LEU A CA 1
ATOM 758 C C . LEU A 1 96 ? 2.689 2.786 20.461 1.00 80.69 96 LEU A C 1
ATOM 760 O O . LEU A 1 96 ? 3.863 3.122 20.528 1.00 80.69 96 LEU A O 1
ATOM 764 N N . VAL A 1 97 ? 1.940 3.009 19.375 1.00 81.31 97 VAL A N 1
ATOM 765 C CA . VAL A 1 97 ? 2.488 3.585 18.129 1.00 81.31 97 VAL A CA 1
ATOM 766 C C . VAL A 1 97 ? 3.229 4.900 18.384 1.00 81.31 97 VAL A C 1
ATOM 768 O O . VAL A 1 97 ? 4.364 5.059 17.948 1.00 81.31 97 VAL A O 1
ATOM 771 N N . ARG A 1 98 ? 2.661 5.814 19.178 1.00 81.69 98 ARG A N 1
ATOM 772 C CA . ARG A 1 98 ? 3.338 7.075 19.544 1.00 81.69 98 ARG A CA 1
ATOM 773 C C . ARG A 1 98 ? 4.634 6.857 20.321 1.00 81.69 98 ARG A C 1
ATOM 775 O O . ARG A 1 98 ? 5.583 7.623 20.177 1.00 81.69 98 ARG A O 1
ATOM 782 N N . THR A 1 99 ? 4.670 5.830 21.164 1.00 76.56 99 THR A N 1
ATOM 783 C CA . THR A 1 99 ? 5.872 5.444 21.909 1.00 76.56 99 THR A CA 1
ATOM 784 C C . THR A 1 99 ? 6.928 4.839 20.981 1.00 76.56 99 THR A C 1
ATOM 786 O O . THR A 1 99 ? 8.114 5.100 21.172 1.00 76.56 99 THR A O 1
ATOM 789 N N . GLU A 1 100 ? 6.508 4.080 19.963 1.00 71.00 100 GLU A N 1
ATOM 790 C CA . GLU A 1 100 ? 7.372 3.527 18.907 1.00 71.00 100 GLU A CA 1
ATOM 791 C C . GLU A 1 100 ? 7.981 4.627 18.023 1.00 71.00 100 GLU A C 1
ATOM 793 O O . GLU A 1 100 ? 9.148 4.546 17.642 1.00 71.00 100 GLU A O 1
ATOM 798 N N . GLU A 1 101 ? 7.208 5.670 17.714 1.00 71.56 101 GLU A N 1
ATOM 799 C CA . GLU A 1 101 ? 7.665 6.819 16.923 1.00 71.56 101 GLU A CA 1
ATOM 800 C C . GLU A 1 101 ? 8.556 7.792 17.705 1.00 71.56 101 GLU A C 1
ATOM 802 O O . GLU A 1 101 ? 9.345 8.536 17.112 1.00 71.56 101 GLU A O 1
ATOM 807 N N . ALA A 1 102 ? 8.451 7.813 19.037 1.00 72.31 102 ALA A N 1
ATOM 808 C CA . ALA A 1 102 ? 9.286 8.669 19.861 1.00 72.31 102 ALA A CA 1
ATOM 809 C C . ALA A 1 102 ? 10.775 8.312 19.657 1.00 72.31 102 ALA A C 1
ATOM 811 O O . ALA A 1 102 ? 11.133 7.135 19.647 1.00 72.31 102 ALA A O 1
ATOM 812 N N . PRO A 1 103 ? 11.693 9.297 19.585 1.00 58.62 103 PRO A N 1
ATOM 813 C CA . PRO A 1 103 ? 13.115 9.081 19.274 1.00 58.62 103 PRO A CA 1
ATOM 814 C C . PRO A 1 103 ? 13.905 8.314 20.361 1.00 58.62 103 PRO A C 1
ATOM 816 O O . PRO A 1 103 ? 15.141 8.324 20.373 1.00 58.62 103 PRO A O 1
ATOM 819 N N . SER A 1 104 ? 13.223 7.664 21.308 1.00 55.53 104 SER A N 1
ATOM 820 C CA . SER A 1 104 ? 13.838 6.889 22.377 1.00 55.53 104 SER A CA 1
ATOM 821 C C . SER A 1 104 ? 14.404 5.561 21.845 1.00 55.53 104 SER A C 1
ATOM 823 O O . SER A 1 104 ? 13.837 4.892 20.991 1.00 55.53 104 SER A O 1
ATOM 825 N N . LYS A 1 105 ? 15.590 5.193 22.340 1.00 46.66 105 LYS A N 1
ATOM 826 C CA . LYS A 1 105 ? 16.542 4.231 21.748 1.00 46.66 105 LYS A CA 1
ATOM 827 C C . LYS A 1 105 ? 16.119 2.750 21.716 1.00 46.66 105 LYS A C 1
ATOM 829 O O . LYS A 1 105 ? 16.974 1.902 21.443 1.00 46.66 105 LYS A O 1
ATOM 834 N N . ALA A 1 106 ? 14.870 2.400 22.005 1.00 55.25 106 ALA A N 1
ATOM 835 C CA . ALA A 1 106 ? 14.432 1.010 21.945 1.00 55.25 106 ALA A CA 1
ATOM 836 C C . ALA A 1 106 ? 14.232 0.604 20.479 1.00 55.25 106 ALA A C 1
ATOM 838 O O . ALA A 1 106 ? 13.146 0.700 19.922 1.00 55.25 106 ALA A O 1
ATOM 839 N N . LYS A 1 107 ? 15.317 0.168 19.828 1.00 53.88 107 LYS A N 1
ATOM 840 C CA . LYS A 1 107 ? 15.239 -0.459 18.507 1.00 53.88 107 LYS A CA 1
ATOM 841 C C . LYS A 1 107 ? 14.275 -1.635 18.611 1.00 53.88 107 LYS A C 1
ATOM 843 O O . LYS A 1 107 ? 14.563 -2.582 19.345 1.00 53.88 107 LYS A O 1
ATOM 848 N N . HIS A 1 108 ? 13.175 -1.582 17.867 1.00 55.22 108 HIS A N 1
ATOM 849 C CA . HIS A 1 108 ? 12.321 -2.744 17.688 1.00 55.22 108 HIS A CA 1
ATOM 850 C C . HIS A 1 108 ? 13.179 -3.941 17.295 1.00 55.22 108 HIS A C 1
ATOM 852 O O . HIS A 1 108 ? 14.020 -3.867 16.391 1.00 55.22 108 HIS A O 1
ATOM 858 N N . SER A 1 109 ? 12.982 -5.049 18.005 1.00 55.22 109 SER A N 1
ATOM 859 C CA . SER A 1 109 ? 13.486 -6.328 17.529 1.00 55.22 109 SER A CA 1
ATOM 860 C C . SER A 1 109 ? 12.868 -6.554 16.154 1.00 55.22 109 SER A C 1
ATOM 862 O O . SER A 1 109 ? 11.659 -6.402 16.017 1.00 55.22 109 SER A O 1
ATOM 864 N N . HIS A 1 110 ? 13.653 -6.921 15.135 1.00 53.56 110 HIS A N 1
ATOM 865 C CA . HIS A 1 110 ? 13.102 -7.168 13.790 1.00 53.56 110 HIS A CA 1
ATOM 866 C C . HIS A 1 110 ? 11.969 -8.219 13.816 1.00 53.56 110 HIS A C 1
ATOM 868 O O . HIS A 1 110 ? 11.113 -8.240 12.940 1.00 53.56 110 HIS A O 1
ATOM 874 N N . TRP A 1 111 ? 11.938 -9.057 14.855 1.00 51.41 111 TRP A N 1
ATOM 875 C CA . TRP A 1 111 ? 10.919 -10.074 15.098 1.00 51.41 111 TRP A CA 1
ATOM 876 C C . TRP A 1 111 ? 9.591 -9.535 15.652 1.00 51.41 111 TRP A C 1
ATOM 878 O O . TRP A 1 111 ? 8.621 -10.287 15.723 1.00 51.41 111 TRP A O 1
ATOM 888 N N . GLN A 1 112 ? 9.534 -8.272 16.081 1.00 65.06 112 GLN A N 1
ATOM 889 C CA . GLN A 1 112 ? 8.304 -7.632 16.541 1.00 65.06 112 GLN A CA 1
ATOM 890 C C . GLN A 1 112 ? 7.594 -6.985 15.354 1.00 65.06 112 GLN A C 1
ATOM 892 O O . GLN A 1 112 ? 8.177 -6.198 14.612 1.00 65.06 112 GLN A O 1
ATOM 897 N N . THR A 1 113 ? 6.321 -7.337 15.177 1.00 67.69 113 THR A N 1
ATOM 898 C CA . THR A 1 113 ? 5.457 -6.647 14.218 1.00 67.69 113 THR A CA 1
ATOM 899 C C . THR A 1 113 ? 5.164 -5.250 14.772 1.00 67.69 113 THR A C 1
ATOM 901 O O . THR A 1 113 ? 4.787 -5.168 15.941 1.00 67.69 113 THR A O 1
ATOM 904 N N . PRO A 1 114 ? 5.339 -4.171 13.986 1.00 76.12 114 PRO A N 1
ATOM 905 C CA . PRO A 1 114 ? 5.021 -2.821 14.444 1.00 76.12 114 PRO A CA 1
ATOM 906 C C . PRO A 1 114 ? 3.564 -2.717 14.890 1.00 76.12 114 PRO A C 1
ATOM 908 O O . PRO A 1 114 ? 2.687 -3.241 14.190 1.00 76.12 114 PRO A O 1
ATOM 911 N N . SER A 1 115 ? 3.294 -2.006 15.987 1.00 77.56 115 SER A N 1
ATOM 912 C CA . SER A 1 115 ? 1.940 -1.888 16.548 1.00 77.56 115 SER A CA 1
ATOM 913 C C . SER A 1 115 ? 0.955 -1.265 15.547 1.00 77.56 115 SER A C 1
ATOM 915 O O . SER A 1 115 ? -0.206 -1.669 15.478 1.00 77.56 115 SER A O 1
ATOM 917 N N . GLY A 1 116 ? 1.439 -0.371 14.673 1.00 80.38 116 GLY A N 1
ATOM 918 C CA . GLY A 1 116 ? 0.647 0.217 13.586 1.00 80.38 116 GLY A CA 1
ATOM 919 C C . GLY A 1 116 ? 0.145 -0.807 12.561 1.00 80.38 116 GLY A C 1
ATOM 920 O O . GLY A 1 116 ? -0.921 -0.639 11.976 1.00 80.38 116 GLY A O 1
ATOM 921 N N . THR A 1 117 ? 0.858 -1.921 12.377 1.00 86.12 117 THR A N 1
ATOM 922 C CA . THR A 1 117 ? 0.430 -2.987 11.456 1.00 86.12 117 THR A CA 1
ATOM 923 C C . THR A 1 117 ? -0.828 -3.687 11.957 1.00 86.12 117 THR A C 1
ATOM 925 O O . THR A 1 117 ? -1.692 -4.023 11.151 1.00 86.12 117 THR A O 1
ATOM 928 N N . GLU A 1 118 ? -0.938 -3.911 13.268 1.00 84.81 118 GLU A N 1
ATOM 929 C CA . GLU A 1 118 ? -2.114 -4.566 13.849 1.00 84.81 118 GLU A CA 1
ATOM 930 C C . GLU A 1 118 ? -3.326 -3.632 13.825 1.00 84.81 118 GLU A C 1
ATOM 932 O O . GLU A 1 118 ? -4.388 -4.053 13.379 1.00 84.81 118 GLU A O 1
ATOM 937 N N . LEU A 1 119 ? -3.138 -2.341 14.131 1.00 86.38 119 LEU A N 1
ATOM 938 C CA . LEU A 1 119 ? -4.188 -1.326 13.972 1.00 86.38 119 LEU A CA 1
ATOM 939 C C . LEU A 1 119 ? -4.758 -1.298 12.551 1.00 86.38 119 LEU A C 1
ATOM 941 O O . LEU A 1 119 ? -5.972 -1.309 12.361 1.00 86.38 119 LEU A O 1
ATOM 945 N N . VAL A 1 120 ? -3.886 -1.299 11.540 1.00 89.38 120 VAL A N 1
ATOM 946 C CA . VAL A 1 120 ? -4.321 -1.340 10.140 1.00 89.38 120 VAL A CA 1
ATOM 947 C C . VAL A 1 120 ? -5.133 -2.605 9.857 1.00 89.38 120 VAL A C 1
ATOM 949 O O . VAL A 1 120 ? -6.174 -2.516 9.212 1.00 89.38 120 VAL A O 1
ATOM 952 N N . LYS A 1 121 ? -4.704 -3.782 10.331 1.00 89.69 121 LYS A N 1
ATOM 953 C CA . LYS A 1 121 ? -5.466 -5.025 10.121 1.00 89.69 121 LYS A CA 1
ATOM 954 C C . LYS A 1 121 ? -6.843 -4.971 10.772 1.00 89.69 121 LYS A C 1
ATOM 956 O O . LYS A 1 121 ? -7.810 -5.365 10.123 1.00 89.69 121 LYS A O 1
ATOM 961 N N . ASP A 1 122 ? -6.926 -4.473 12.002 1.00 87.25 122 ASP A N 1
ATOM 962 C CA . ASP A 1 122 ? -8.183 -4.372 12.740 1.00 87.25 122 ASP A CA 1
ATOM 963 C C . ASP A 1 122 ? -9.158 -3.423 12.020 1.00 87.25 122 ASP A C 1
ATOM 965 O O . ASP A 1 122 ? -10.287 -3.812 11.716 1.00 87.25 122 ASP A O 1
ATOM 969 N N . PHE A 1 123 ? -8.705 -2.233 11.608 1.00 89.88 123 PHE A N 1
ATOM 970 C CA . PHE A 1 123 ? -9.543 -1.302 10.839 1.00 89.88 123 PHE A CA 1
ATOM 971 C C . PHE A 1 123 ? -9.962 -1.857 9.473 1.00 89.88 123 PHE A C 1
ATOM 973 O O . PHE A 1 123 ? -11.095 -1.649 9.031 1.00 89.88 123 PHE A O 1
ATOM 980 N N . LEU A 1 124 ? -9.082 -2.598 8.794 1.00 90.19 124 LEU A N 1
ATOM 981 C CA . LEU A 1 124 ? -9.424 -3.254 7.534 1.00 90.19 124 LEU A CA 1
ATOM 982 C C . LEU A 1 124 ? -10.465 -4.368 7.720 1.00 90.19 124 LEU A C 1
ATOM 984 O O . LEU A 1 124 ? -11.349 -4.508 6.868 1.00 90.19 124 LEU A O 1
ATOM 988 N N . ALA A 1 125 ? -10.386 -5.128 8.816 1.00 88.38 125 ALA A N 1
ATOM 989 C CA . ALA A 1 125 ? -11.353 -6.168 9.162 1.00 88.38 125 ALA A CA 1
ATOM 990 C C . ALA A 1 125 ? -12.738 -5.585 9.484 1.00 88.38 125 ALA A C 1
ATOM 992 O O . ALA A 1 125 ? -13.753 -6.179 9.128 1.00 88.38 125 ALA A O 1
ATOM 993 N N . GLU A 1 126 ? -12.782 -4.400 10.094 1.00 86.44 126 GLU A N 1
ATOM 994 C CA . GLU A 1 126 ? -14.021 -3.678 10.409 1.00 86.44 126 GLU A CA 1
ATOM 995 C C . GLU A 1 126 ? -14.520 -2.781 9.258 1.00 86.44 126 GLU A C 1
ATOM 997 O O . GLU A 1 126 ? -15.533 -2.097 9.385 1.00 86.44 126 GLU A O 1
ATOM 1002 N N . HIS A 1 127 ? -13.846 -2.810 8.103 1.00 86.62 127 HIS A N 1
ATOM 1003 C CA . HIS A 1 127 ? -14.149 -1.992 6.922 1.00 86.62 127 HIS A CA 1
ATOM 1004 C C . HIS A 1 127 ? -14.060 -0.468 7.143 1.00 86.62 127 HIS A C 1
ATOM 1006 O O . HIS A 1 127 ? -14.555 0.309 6.315 1.00 86.62 127 HIS A O 1
ATOM 1012 N N . GLU A 1 128 ? -13.361 -0.026 8.189 1.00 90.19 128 GLU A N 1
ATOM 1013 C CA . GLU A 1 128 ? -13.093 1.380 8.503 1.00 90.19 128 GLU A CA 1
ATOM 1014 C C . GLU A 1 128 ? -11.916 1.903 7.658 1.00 90.19 128 GLU A C 1
ATOM 1016 O O . GLU A 1 128 ? -10.785 2.047 8.116 1.00 90.19 128 GLU A O 1
ATOM 1021 N N . ARG A 1 129 ? -12.178 2.166 6.370 1.00 90.38 129 ARG A N 1
ATOM 1022 C CA . ARG A 1 129 ? -11.136 2.492 5.372 1.00 90.38 129 ARG A CA 1
ATOM 1023 C C . ARG A 1 129 ? -10.334 3.756 5.686 1.00 90.38 129 ARG A C 1
ATOM 1025 O O . ARG A 1 129 ? -9.125 3.757 5.477 1.00 90.38 129 ARG A O 1
ATOM 1032 N N . GLU A 1 130 ? -10.993 4.810 6.161 1.00 90.62 130 GLU A N 1
ATOM 1033 C CA . GLU A 1 130 ? -10.320 6.069 6.513 1.00 90.62 130 GLU A CA 1
ATOM 1034 C C . GLU A 1 130 ? -9.462 5.893 7.772 1.00 90.62 130 GLU A C 1
ATOM 1036 O O . GLU A 1 130 ? -8.293 6.261 7.772 1.00 90.62 130 GLU A O 1
ATOM 1041 N N . ALA A 1 131 ? -9.979 5.211 8.801 1.00 89.50 131 ALA A N 1
ATOM 1042 C CA . ALA A 1 131 ? -9.212 4.912 10.011 1.00 89.50 131 ALA A CA 1
ATOM 1043 C C . ALA A 1 131 ? -7.993 4.016 9.724 1.00 89.50 131 ALA A C 1
ATOM 1045 O O . ALA A 1 131 ? -6.917 4.239 10.276 1.00 89.50 131 ALA A O 1
ATOM 1046 N N . ALA A 1 132 ? -8.125 3.050 8.805 1.00 92.31 132 ALA A N 1
ATOM 1047 C CA . ALA A 1 132 ? -7.002 2.236 8.343 1.00 92.31 132 ALA A CA 1
ATOM 1048 C C . ALA A 1 132 ? -5.918 3.075 7.645 1.00 92.31 132 ALA A C 1
ATOM 1050 O O . ALA A 1 132 ? -4.732 2.786 7.793 1.00 92.31 132 ALA A O 1
ATOM 1051 N N . TRP A 1 133 ? -6.308 4.104 6.886 1.00 92.56 133 TRP A N 1
ATOM 1052 C CA . TRP A 1 133 ? -5.365 5.015 6.239 1.00 92.56 133 TRP A CA 1
ATOM 1053 C C . TRP A 1 133 ? -4.660 5.925 7.249 1.00 92.56 133 TRP A C 1
ATOM 1055 O O . TRP A 1 133 ? -3.439 6.044 7.206 1.00 92.56 133 TRP A O 1
ATOM 1065 N N . GLU A 1 134 ? -5.391 6.488 8.211 1.00 91.12 134 GLU A N 1
ATOM 1066 C CA . GLU A 1 134 ? -4.803 7.287 9.294 1.00 91.12 134 GLU A CA 1
ATOM 1067 C C . GLU A 1 134 ? -3.816 6.464 10.134 1.00 91.12 134 GLU A C 1
ATOM 1069 O O . GLU A 1 134 ? -2.702 6.910 10.405 1.00 91.12 134 GLU A O 1
ATOM 1074 N N . ALA A 1 135 ? -4.173 5.221 10.479 1.00 89.00 135 ALA A N 1
ATOM 1075 C CA . ALA A 1 135 ? -3.275 4.285 11.160 1.00 89.00 135 ALA A CA 1
ATOM 1076 C C . ALA A 1 135 ? -2.023 3.956 10.340 1.00 89.00 135 ALA A C 1
ATOM 1078 O O . ALA A 1 135 ? -0.942 3.795 10.902 1.00 89.00 135 ALA A O 1
ATOM 1079 N N . PHE A 1 136 ? -2.158 3.880 9.016 1.00 90.88 136 PHE A N 1
ATOM 1080 C CA . PHE A 1 136 ? -1.029 3.677 8.118 1.00 90.88 136 PHE A CA 1
ATOM 1081 C C . PHE A 1 136 ? -0.098 4.896 8.051 1.00 90.88 136 PHE A C 1
ATOM 1083 O O . PHE A 1 136 ? 1.120 4.734 8.005 1.00 90.88 136 PHE A O 1
ATOM 1090 N N . CYS A 1 137 ? -0.654 6.108 8.048 1.00 88.50 137 CYS A N 1
ATOM 1091 C CA . CYS A 1 137 ? 0.115 7.352 8.006 1.00 88.50 137 CYS A CA 1
ATOM 1092 C C . CYS A 1 137 ? 0.765 7.704 9.351 1.00 88.50 137 CYS A C 1
ATOM 1094 O O . CYS A 1 137 ? 1.809 8.352 9.362 1.00 88.50 137 CYS A O 1
ATOM 1096 N N . GLY A 1 138 ? 0.161 7.287 10.465 1.00 80.75 138 GLY A N 1
ATOM 1097 C CA . GLY A 1 138 ? 0.589 7.632 11.821 1.00 80.75 138 GLY A CA 1
ATOM 1098 C C . GLY A 1 138 ? 1.630 6.707 12.448 1.00 80.75 138 GLY A C 1
ATOM 1099 O O . GLY A 1 138 ? 1.747 6.725 13.669 1.00 80.75 138 GLY A O 1
ATOM 1100 N N . GLY A 1 139 ? 2.303 5.843 11.678 1.00 80.56 139 GLY A N 1
ATOM 1101 C CA . GLY A 1 139 ? 3.302 4.938 12.244 1.00 80.56 139 GLY A CA 1
ATOM 1102 C C . GLY A 1 139 ? 4.005 4.009 11.258 1.00 80.56 139 GLY A C 1
ATOM 1103 O O . GLY A 1 139 ? 3.579 3.841 10.112 1.00 80.56 139 GLY A O 1
ATOM 1104 N N . PRO A 1 140 ? 5.090 3.342 11.694 1.00 81.88 140 PRO A N 1
ATOM 1105 C CA . PRO A 1 140 ? 5.710 2.283 10.915 1.00 81.88 140 PRO A CA 1
ATOM 1106 C C . PRO A 1 140 ? 4.727 1.119 10.733 1.00 81.88 140 PRO A C 1
ATOM 1108 O O . PRO A 1 140 ? 4.267 0.506 11.693 1.00 81.88 140 PRO A O 1
ATOM 1111 N N . VAL A 1 141 ? 4.449 0.769 9.479 1.00 86.94 141 VAL A N 1
ATOM 1112 C CA . VAL A 1 141 ? 3.632 -0.394 9.111 1.00 86.94 141 VAL A CA 1
ATOM 1113 C C . VAL A 1 141 ? 4.468 -1.383 8.315 1.00 86.94 141 VAL A C 1
ATOM 1115 O O . VAL A 1 141 ? 5.245 -0.998 7.436 1.00 86.94 141 VAL A O 1
ATOM 1118 N N . ALA A 1 142 ? 4.296 -2.674 8.601 1.00 87.12 142 ALA A N 1
ATOM 1119 C CA . ALA A 1 142 ? 4.989 -3.740 7.898 1.00 87.12 142 ALA A CA 1
ATOM 1120 C C . ALA A 1 142 ? 4.739 -3.672 6.380 1.00 87.12 142 ALA A C 1
ATOM 1122 O O . ALA A 1 142 ? 3.605 -3.544 5.916 1.00 87.12 142 ALA A O 1
ATOM 1123 N N . VAL A 1 143 ? 5.815 -3.798 5.598 1.00 87.44 143 VAL A N 1
ATOM 1124 C CA . VAL A 1 143 ? 5.808 -3.632 4.131 1.00 87.44 143 VAL A CA 1
ATOM 1125 C C . VAL A 1 143 ? 4.807 -4.562 3.437 1.00 87.44 143 VAL A C 1
ATOM 1127 O O . VAL A 1 143 ? 4.174 -4.172 2.458 1.00 87.44 143 VAL A O 1
ATOM 1130 N N . ASN A 1 144 ? 4.601 -5.772 3.965 1.00 86.94 144 ASN A N 1
ATOM 1131 C CA . ASN A 1 144 ? 3.632 -6.730 3.423 1.00 86.94 144 ASN A CA 1
ATOM 1132 C C . ASN A 1 144 ? 2.180 -6.209 3.434 1.00 86.94 144 ASN A C 1
ATOM 1134 O O . ASN A 1 144 ? 1.356 -6.705 2.666 1.00 86.94 144 ASN A O 1
ATOM 1138 N N . MET A 1 145 ? 1.856 -5.211 4.263 1.00 91.00 145 MET A N 1
ATOM 1139 C CA . MET A 1 145 ? 0.527 -4.597 4.318 1.00 91.00 145 MET A CA 1
ATOM 1140 C C . MET A 1 145 ? 0.331 -3.442 3.345 1.00 91.00 145 MET A C 1
ATOM 1142 O O . MET A 1 145 ? -0.811 -3.146 2.998 1.00 91.00 145 MET A O 1
ATOM 1146 N N . TRP A 1 146 ? 1.400 -2.843 2.821 1.00 94.25 146 TRP A N 1
ATOM 1147 C CA . TRP A 1 146 ? 1.307 -1.644 1.984 1.00 94.25 146 TRP A CA 1
ATOM 1148 C C . TRP A 1 146 ? 0.471 -1.882 0.723 1.00 94.25 146 TRP A C 1
ATOM 1150 O O . TRP A 1 146 ? -0.380 -1.066 0.382 1.00 94.25 146 TRP A O 1
ATOM 1160 N N . ALA A 1 147 ? 0.643 -3.035 0.065 1.00 92.62 147 ALA A N 1
ATOM 1161 C CA . ALA A 1 147 ? -0.146 -3.390 -1.115 1.00 92.62 147 ALA A CA 1
ATOM 1162 C C . ALA A 1 147 ? -1.646 -3.544 -0.804 1.00 92.62 147 ALA A C 1
ATOM 1164 O O . ALA A 1 147 ? -2.486 -3.195 -1.636 1.00 92.62 147 ALA A O 1
ATOM 1165 N N . THR A 1 148 ? -1.976 -4.044 0.392 1.00 93.69 148 THR A N 1
ATOM 1166 C CA . THR A 1 148 ? -3.362 -4.228 0.851 1.00 93.69 148 THR A CA 1
ATOM 1167 C C . THR A 1 148 ? -4.007 -2.880 1.153 1.00 93.69 148 THR A C 1
ATOM 1169 O O . THR A 1 148 ? -5.100 -2.601 0.665 1.00 93.69 148 THR A O 1
ATOM 1172 N N . VAL A 1 149 ? -3.303 -2.012 1.887 1.00 94.00 149 VAL A N 1
ATOM 1173 C CA . VAL A 1 149 ? -3.758 -0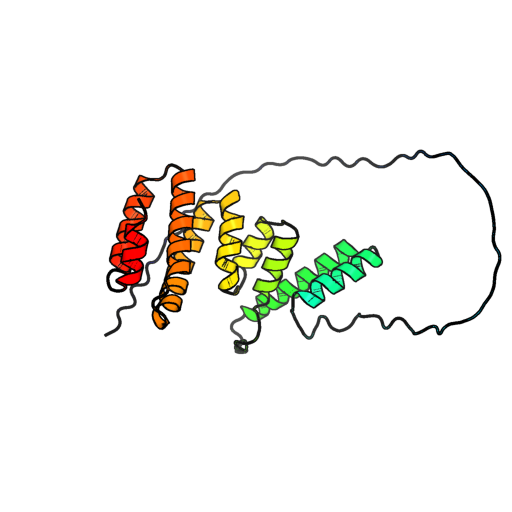.647 2.191 1.00 94.00 149 VAL A CA 1
ATOM 1174 C C . VAL A 1 149 ? -3.959 0.153 0.905 1.00 94.00 149 VAL A C 1
ATOM 1176 O O . VAL A 1 149 ? -5.013 0.758 0.728 1.00 94.00 149 VAL A O 1
ATOM 1179 N N . ALA A 1 150 ? -3.013 0.085 -0.037 1.00 94.62 150 ALA A N 1
ATOM 1180 C CA . ALA A 1 150 ? -3.130 0.747 -1.334 1.00 94.62 150 ALA A CA 1
ATOM 1181 C C . ALA A 1 150 ? -4.366 0.274 -2.115 1.00 94.62 150 ALA A C 1
ATOM 1183 O O . ALA A 1 150 ? -5.114 1.093 -2.640 1.00 94.62 150 ALA A O 1
ATOM 1184 N N . ALA A 1 151 ? -4.635 -1.035 -2.147 1.00 93.69 151 ALA A N 1
ATOM 1185 C CA . ALA A 1 151 ? -5.801 -1.581 -2.843 1.00 93.69 151 ALA A CA 1
ATOM 1186 C C . ALA A 1 151 ? -7.135 -1.128 -2.222 1.00 93.69 151 ALA A C 1
ATOM 1188 O O . ALA A 1 151 ? -8.125 -0.948 -2.933 1.00 93.69 151 ALA A O 1
ATOM 1189 N N . VAL A 1 152 ? -7.174 -0.943 -0.901 1.00 93.50 152 VAL A N 1
ATOM 1190 C CA . VAL A 1 152 ? -8.357 -0.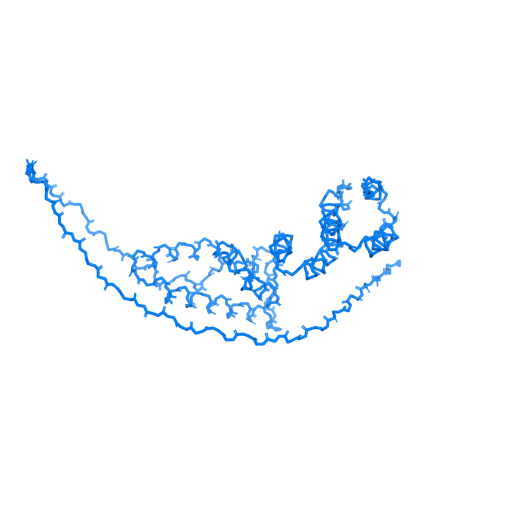437 -0.194 1.00 93.50 152 VAL A CA 1
ATOM 1191 C C . VAL A 1 152 ? -8.527 1.062 -0.425 1.00 93.50 152 VAL A C 1
ATOM 1193 O O . VAL A 1 152 ? -9.636 1.494 -0.748 1.00 93.50 152 VAL A O 1
ATOM 1196 N N . ARG A 1 153 ? -7.436 1.833 -0.330 1.00 94.00 153 ARG A N 1
ATOM 1197 C CA . ARG A 1 153 ? -7.421 3.283 -0.564 1.00 94.00 153 ARG A CA 1
ATOM 1198 C C . ARG A 1 153 ? -7.787 3.629 -2.001 1.00 94.00 153 ARG A C 1
ATOM 1200 O O . ARG A 1 153 ? -8.513 4.589 -2.214 1.00 94.00 153 ARG A O 1
ATOM 1207 N N . ALA A 1 154 ? -7.395 2.796 -2.964 1.00 92.88 154 ALA A N 1
ATOM 1208 C CA . ALA A 1 154 ? -7.680 2.997 -4.381 1.00 92.88 154 ALA A CA 1
ATOM 1209 C C . ALA A 1 154 ? -9.172 3.182 -4.702 1.00 92.88 154 ALA A C 1
ATOM 1211 O O . ALA A 1 154 ? -9.505 3.834 -5.684 1.00 92.88 154 ALA A O 1
ATOM 1212 N N . LYS A 1 155 ? -10.068 2.624 -3.877 1.00 90.38 155 LYS A N 1
ATOM 1213 C CA . LYS A 1 155 ? -11.521 2.734 -4.066 1.00 90.38 155 LYS A CA 1
ATOM 1214 C C . LYS A 1 155 ? -12.072 4.126 -3.763 1.00 90.38 155 LYS A C 1
ATOM 1216 O O . LYS A 1 155 ? -13.097 4.487 -4.326 1.00 90.38 155 LYS A O 1
ATOM 1221 N N . THR A 1 156 ? -11.459 4.850 -2.828 1.00 90.75 156 THR A N 1
ATOM 1222 C CA . THR A 1 156 ? -11.916 6.186 -2.410 1.00 90.75 156 THR A CA 1
ATOM 1223 C C . THR A 1 156 ? -10.986 7.279 -2.924 1.00 90.75 156 THR A C 1
ATOM 1225 O O . THR A 1 156 ? -11.462 8.309 -3.382 1.00 90.75 156 THR A O 1
ATOM 1228 N N . HIS A 1 157 ? -9.676 7.029 -2.918 1.00 92.44 157 HIS A N 1
ATOM 1229 C CA . HIS A 1 157 ? -8.634 7.977 -3.306 1.00 92.44 157 HIS A CA 1
ATOM 1230 C C . HIS A 1 157 ? -7.579 7.269 -4.180 1.00 92.44 157 HIS A C 1
ATOM 1232 O O . HIS A 1 157 ? -6.548 6.797 -3.683 1.00 92.44 157 HIS A O 1
ATOM 1238 N N . PRO A 1 158 ? -7.821 7.150 -5.499 1.00 92.38 158 PRO A N 1
ATOM 1239 C CA . PRO A 1 158 ? -6.936 6.419 -6.407 1.00 92.38 158 PRO A CA 1
ATOM 1240 C C . PRO A 1 158 ? -5.544 7.053 -6.543 1.00 92.38 158 PRO A C 1
ATOM 1242 O O . PRO A 1 158 ? -4.561 6.323 -6.668 1.00 92.38 158 PRO A O 1
ATOM 1245 N N . HIS A 1 159 ? -5.417 8.379 -6.433 1.00 92.44 159 HIS A N 1
ATOM 1246 C CA . HIS A 1 159 ? -4.115 9.058 -6.476 1.00 92.44 159 HIS A CA 1
ATOM 1247 C C . HIS A 1 159 ? -3.224 8.726 -5.271 1.00 92.44 159 HIS A C 1
ATOM 1249 O O . HIS A 1 159 ? -2.041 8.432 -5.457 1.00 92.44 159 HIS A O 1
ATOM 1255 N N . ASP A 1 160 ? -3.788 8.673 -4.061 1.00 93.38 160 ASP A N 1
ATOM 1256 C CA . ASP A 1 160 ? -3.058 8.269 -2.850 1.00 93.38 160 ASP A CA 1
ATOM 1257 C C . ASP A 1 160 ? -2.538 6.834 -2.968 1.00 93.38 160 ASP A C 1
ATOM 1259 O O . ASP A 1 160 ? -1.401 6.526 -2.599 1.00 93.38 160 ASP A O 1
ATOM 1263 N N . ALA A 1 161 ? -3.358 5.943 -3.533 1.00 94.56 161 ALA A N 1
ATOM 1264 C CA . ALA A 1 161 ? -2.968 4.563 -3.777 1.00 94.56 161 ALA A CA 1
ATOM 1265 C C . ALA A 1 161 ? -1.823 4.458 -4.793 1.00 94.56 161 ALA A C 1
ATOM 1267 O O . ALA A 1 161 ? -0.880 3.699 -4.566 1.00 94.56 161 ALA A O 1
ATOM 1268 N N . ILE A 1 162 ? -1.863 5.238 -5.881 1.00 94.12 162 ILE A N 1
ATOM 1269 C CA . ILE A 1 162 ? -0.771 5.305 -6.864 1.00 94.12 162 ILE A CA 1
ATOM 1270 C C . ILE A 1 162 ? 0.519 5.796 -6.193 1.00 94.12 162 ILE A C 1
ATOM 1272 O O . ILE A 1 162 ? 1.570 5.169 -6.342 1.00 94.12 162 ILE A O 1
ATOM 1276 N N . ALA A 1 163 ? 0.443 6.858 -5.386 1.00 94.31 163 ALA A N 1
ATOM 1277 C CA . ALA A 1 163 ? 1.589 7.370 -4.639 1.00 94.31 163 ALA A CA 1
ATOM 1278 C C . ALA A 1 163 ? 2.174 6.317 -3.680 1.00 94.31 163 ALA A C 1
ATOM 1280 O O . ALA A 1 163 ? 3.395 6.165 -3.587 1.00 94.31 163 ALA A O 1
ATOM 1281 N N . LEU A 1 164 ? 1.325 5.538 -3.004 1.00 94.44 164 LEU A N 1
ATOM 1282 C CA . LEU A 1 164 ? 1.773 4.444 -2.143 1.00 94.44 164 LEU A CA 1
ATOM 1283 C C . LEU A 1 164 ? 2.429 3.307 -2.945 1.00 94.44 164 LEU A C 1
ATOM 1285 O O . LEU A 1 164 ? 3.490 2.810 -2.557 1.00 94.44 164 LEU A O 1
ATOM 1289 N N . TYR A 1 165 ? 1.866 2.929 -4.093 1.00 94.75 165 TYR A N 1
ATOM 1290 C CA . TYR A 1 165 ? 2.468 1.931 -4.979 1.00 94.75 165 TYR A CA 1
ATOM 1291 C C . TYR A 1 165 ? 3.843 2.360 -5.500 1.00 94.75 165 TYR A C 1
ATOM 1293 O O . TYR A 1 165 ? 4.760 1.537 -5.543 1.00 94.75 165 TYR A O 1
ATOM 1301 N N . HIS A 1 166 ? 4.040 3.644 -5.802 1.00 93.75 166 HIS A N 1
ATOM 1302 C CA . HIS A 1 166 ? 5.360 4.174 -6.147 1.00 93.75 166 HIS A CA 1
ATOM 1303 C C . HIS A 1 166 ? 6.388 4.000 -5.034 1.00 93.75 166 HIS A C 1
ATOM 1305 O O . HIS A 1 166 ? 7.538 3.658 -5.314 1.00 93.75 166 HIS A O 1
ATOM 1311 N N . ARG A 1 167 ? 5.989 4.213 -3.775 1.00 93.38 167 ARG A N 1
ATOM 1312 C CA . ARG A 1 167 ? 6.873 4.006 -2.618 1.00 93.38 167 ARG A CA 1
ATOM 1313 C C . ARG A 1 167 ? 7.194 2.525 -2.407 1.00 93.38 167 ARG A C 1
ATOM 1315 O O . ARG A 1 167 ? 8.306 2.199 -2.001 1.00 93.38 167 ARG A O 1
ATOM 1322 N N . LEU A 1 168 ? 6.250 1.633 -2.710 1.00 93.50 168 LEU A N 1
ATOM 1323 C CA . LEU A 1 168 ? 6.425 0.186 -2.571 1.00 93.50 168 LEU A CA 1
ATOM 1324 C C . LEU A 1 168 ? 7.301 -0.422 -3.681 1.00 93.50 168 LEU A C 1
ATOM 1326 O O . LEU A 1 168 ? 8.081 -1.338 -3.420 1.00 93.50 168 LEU A O 1
ATOM 1330 N N . LEU A 1 169 ? 7.219 0.106 -4.906 1.00 92.88 169 LEU A N 1
ATOM 1331 C CA . LEU A 1 169 ? 7.933 -0.402 -6.080 1.00 92.88 169 LEU A CA 1
ATOM 1332 C C . LEU A 1 169 ? 9.445 -0.636 -5.870 1.00 92.88 169 LEU A C 1
ATOM 1334 O O . LEU A 1 169 ? 9.901 -1.738 -6.183 1.00 92.88 169 LEU A O 1
ATOM 1338 N N . PRO A 1 170 ? 10.248 0.321 -5.354 1.00 91.88 170 PRO A N 1
ATOM 1339 C CA . PRO A 1 170 ? 11.678 0.096 -5.139 1.00 91.88 170 PRO A CA 1
ATOM 1340 C C . PRO A 1 170 ? 11.960 -1.004 -4.114 1.00 91.88 170 PRO A C 1
ATOM 1342 O O . PRO A 1 170 ? 12.931 -1.743 -4.276 1.00 91.88 170 PRO A O 1
ATOM 1345 N N . ILE A 1 171 ? 11.102 -1.164 -3.103 1.00 90.81 171 ILE A N 1
ATOM 1346 C CA . ILE A 1 171 ? 11.253 -2.200 -2.077 1.00 90.81 171 ILE A CA 1
ATOM 1347 C C . ILE A 1 171 ? 11.041 -3.583 -2.707 1.00 90.81 171 ILE A C 1
ATOM 1349 O O . ILE A 1 171 ? 11.902 -4.458 -2.599 1.00 90.81 171 ILE A O 1
ATOM 1353 N N . SER A 1 172 ? 9.950 -3.765 -3.456 1.00 89.62 172 SER A N 1
ATOM 1354 C CA . SER A 1 172 ? 9.666 -5.032 -4.144 1.00 89.62 172 SER A CA 1
ATOM 1355 C C . SER A 1 172 ? 10.675 -5.330 -5.264 1.00 89.62 172 SER A C 1
ATOM 1357 O O . SER A 1 172 ? 11.066 -6.482 -5.467 1.00 89.62 172 SER A O 1
ATOM 1359 N N . ALA A 1 173 ? 11.164 -4.305 -5.974 1.00 88.25 173 ALA A N 1
ATOM 1360 C CA . ALA A 1 173 ? 12.200 -4.458 -6.996 1.00 88.25 173 ALA A CA 1
ATOM 1361 C C . ALA A 1 173 ? 13.573 -4.827 -6.409 1.00 88.25 173 ALA A C 1
ATOM 1363 O O . ALA A 1 173 ? 14.396 -5.441 -7.099 1.00 88.25 173 ALA A O 1
ATOM 1364 N N . GLU A 1 174 ? 13.854 -4.459 -5.159 1.00 88.69 174 GLU A N 1
ATOM 1365 C CA . GLU A 1 174 ? 15.077 -4.873 -4.477 1.00 88.69 174 GLU A CA 1
ATOM 1366 C C . GLU A 1 174 ? 14.962 -6.299 -3.936 1.00 88.69 174 GLU A C 1
ATOM 1368 O O . GLU A 1 174 ? 15.836 -7.121 -4.227 1.00 88.69 174 GLU A O 1
ATOM 1373 N N . ASN A 1 175 ? 13.837 -6.635 -3.295 1.00 85.56 175 ASN A N 1
ATOM 1374 C CA . ASN A 1 175 ? 13.532 -7.989 -2.815 1.00 85.56 175 ASN A CA 1
ATOM 1375 C C . ASN A 1 175 ? 13.632 -9.044 -3.931 1.00 85.56 175 ASN A C 1
ATOM 1377 O O . ASN A 1 175 ? 14.162 -10.139 -3.724 1.00 85.56 175 ASN A O 1
ATOM 1381 N N . GLY A 1 176 ? 13.193 -8.696 -5.144 1.00 81.00 176 GLY A N 1
ATOM 1382 C CA . GLY A 1 176 ? 13.261 -9.572 -6.314 1.00 81.00 176 GLY A CA 1
ATOM 1383 C C . GLY A 1 176 ? 14.670 -9.845 -6.855 1.00 81.00 176 GLY A C 1
ATOM 1384 O O . GLY A 1 176 ? 14.859 -10.799 -7.612 1.00 81.00 176 GLY A O 1
ATOM 1385 N N . THR A 1 177 ? 15.681 -9.058 -6.467 1.00 83.44 177 THR A N 1
ATOM 1386 C CA . THR A 1 177 ? 17.041 -9.138 -7.036 1.00 83.44 177 THR A CA 1
ATOM 1387 C C . THR A 1 177 ? 17.727 -10.466 -6.730 1.00 83.44 177 THR A C 1
ATOM 1389 O O . THR A 1 177 ? 18.380 -11.025 -7.608 1.00 83.44 177 THR A O 1
ATOM 1392 N N . ARG A 1 178 ? 17.542 -11.014 -5.521 1.00 79.88 178 ARG A N 1
ATOM 1393 C CA . ARG A 1 178 ? 18.241 -12.233 -5.071 1.00 79.88 178 ARG A CA 1
ATOM 1394 C C . ARG A 1 178 ? 17.921 -13.463 -5.924 1.00 79.88 178 ARG A C 1
ATOM 1396 O O . ARG A 1 178 ? 18.807 -14.271 -6.172 1.00 79.88 178 ARG A O 1
ATOM 1403 N N . ASN A 1 179 ? 16.675 -13.580 -6.380 1.00 82.00 179 ASN A N 1
ATOM 1404 C CA . ASN A 1 179 ? 16.192 -14.727 -7.157 1.00 82.00 179 ASN A CA 1
ATOM 1405 C C . ASN A 1 179 ? 15.824 -14.347 -8.600 1.00 82.00 179 ASN A C 1
ATOM 1407 O O . ASN A 1 179 ? 15.243 -15.157 -9.316 1.00 82.00 179 ASN A O 1
ATOM 1411 N N . ALA A 1 180 ? 16.107 -13.105 -9.008 1.00 81.50 180 ALA A N 1
ATOM 1412 C CA . ALA A 1 180 ? 15.654 -12.508 -10.264 1.00 81.50 180 ALA A CA 1
ATOM 1413 C C . ALA A 1 180 ? 14.137 -12.661 -10.524 1.00 81.50 180 ALA A C 1
ATOM 1415 O O . ALA A 1 180 ? 13.705 -12.759 -11.675 1.00 81.50 180 ALA A O 1
ATOM 1416 N N . ARG A 1 181 ? 13.337 -12.674 -9.449 1.00 86.06 181 ARG A N 1
ATOM 1417 C CA . ARG A 1 181 ? 11.875 -12.803 -9.480 1.00 86.06 181 ARG A CA 1
ATOM 1418 C C . ARG A 1 181 ? 11.251 -11.444 -9.228 1.00 86.06 181 ARG A C 1
ATOM 1420 O O . ARG A 1 181 ? 11.266 -10.957 -8.105 1.00 86.06 181 ARG A O 1
ATOM 1427 N N . TYR A 1 182 ? 10.697 -10.845 -10.272 1.00 88.25 182 TYR A N 1
ATOM 1428 C CA . TYR A 1 182 ? 10.117 -9.502 -10.213 1.00 88.25 182 TYR A CA 1
ATOM 1429 C C . TYR A 1 182 ? 8.587 -9.507 -10.291 1.00 88.25 182 TYR A C 1
ATOM 1431 O O . TYR A 1 182 ? 7.990 -8.485 -10.613 1.00 88.25 182 TYR A O 1
ATOM 1439 N N . ASP A 1 183 ? 7.950 -10.644 -9.997 1.00 88.31 183 ASP A N 1
ATOM 1440 C CA . ASP A 1 183 ? 6.496 -10.827 -10.096 1.00 88.31 183 ASP A CA 1
ATOM 1441 C C . ASP A 1 183 ? 5.729 -9.810 -9.237 1.00 88.31 183 ASP A C 1
ATOM 1443 O O . ASP A 1 183 ? 4.732 -9.242 -9.680 1.00 88.31 183 ASP A O 1
ATOM 1447 N N . GLU A 1 184 ? 6.236 -9.541 -8.031 1.00 88.62 184 GLU A N 1
ATOM 1448 C CA . GLU A 1 184 ? 5.663 -8.577 -7.090 1.00 88.62 184 GLU A CA 1
ATOM 1449 C C . GLU A 1 184 ? 5.799 -7.136 -7.605 1.00 88.62 184 GLU A C 1
ATOM 1451 O O . GLU A 1 184 ? 4.809 -6.415 -7.701 1.00 88.62 184 GLU A O 1
ATOM 1456 N N . ALA A 1 185 ? 7.002 -6.742 -8.039 1.00 91.44 185 ALA A N 1
ATOM 1457 C CA . ALA A 1 185 ? 7.254 -5.422 -8.619 1.00 91.44 185 ALA A CA 1
ATOM 1458 C C . ALA A 1 185 ? 6.433 -5.190 -9.902 1.00 91.44 185 ALA A C 1
ATOM 1460 O O . ALA A 1 185 ? 5.859 -4.122 -10.095 1.00 91.44 185 ALA A O 1
ATOM 1461 N N . ALA A 1 186 ? 6.315 -6.204 -10.762 1.00 91.38 186 ALA A N 1
ATOM 1462 C CA . ALA A 1 186 ? 5.460 -6.145 -11.944 1.00 91.38 186 ALA A CA 1
ATOM 1463 C C . ALA A 1 186 ? 3.970 -6.074 -11.570 1.00 91.38 186 ALA A C 1
ATOM 1465 O O . ALA A 1 186 ? 3.200 -5.384 -12.233 1.00 91.38 186 ALA A O 1
ATOM 1466 N N . GLY A 1 187 ? 3.561 -6.750 -10.492 1.00 92.25 187 GLY A N 1
ATOM 1467 C CA . GLY A 1 187 ? 2.223 -6.631 -9.914 1.00 92.25 187 GLY A CA 1
ATOM 1468 C C . GLY A 1 187 ? 1.882 -5.202 -9.494 1.00 92.25 187 GLY A C 1
ATOM 1469 O O . GLY A 1 187 ? 0.779 -4.742 -9.778 1.00 92.25 187 GLY A O 1
ATOM 1470 N N . ILE A 1 188 ? 2.839 -4.485 -8.904 1.00 93.44 188 ILE A N 1
ATOM 1471 C CA . ILE A 1 188 ? 2.683 -3.075 -8.521 1.00 93.44 188 ILE A CA 1
ATOM 1472 C C . ILE A 1 188 ? 2.499 -2.188 -9.754 1.00 93.44 188 ILE A C 1
ATOM 1474 O O . ILE A 1 188 ? 1.553 -1.407 -9.806 1.00 93.44 188 ILE A O 1
ATOM 1478 N N . VAL A 1 189 ? 3.344 -2.349 -10.779 1.00 93.12 189 VAL A N 1
ATOM 1479 C CA . VAL A 1 189 ? 3.221 -1.568 -12.024 1.00 93.12 189 VAL A CA 1
ATOM 1480 C C . VAL A 1 189 ? 1.882 -1.832 -12.722 1.00 93.12 189 VAL A C 1
ATOM 1482 O O . VAL A 1 189 ? 1.247 -0.897 -13.203 1.00 93.12 189 VAL A O 1
ATOM 1485 N N . ARG A 1 190 ? 1.386 -3.078 -12.710 1.00 92.75 190 ARG A N 1
ATOM 1486 C CA . ARG A 1 190 ? 0.030 -3.392 -13.194 1.00 92.75 190 ARG A CA 1
ATOM 1487 C C . ARG A 1 190 ? -1.061 -2.680 -12.404 1.00 92.75 190 ARG A C 1
ATOM 1489 O O . ARG A 1 190 ? -2.029 -2.221 -13.001 1.00 92.75 190 ARG A O 1
ATOM 1496 N N . ALA A 1 191 ? -0.941 -2.632 -11.078 1.00 93.50 191 ALA A N 1
ATOM 1497 C CA . ALA A 1 191 ? -1.928 -1.971 -10.233 1.00 93.50 191 ALA A CA 1
ATOM 1498 C C . ALA A 1 191 ? -1.997 -0.471 -10.546 1.00 93.50 191 ALA A C 1
ATOM 1500 O O . ALA A 1 191 ? -3.088 0.043 -10.768 1.00 93.50 191 ALA A O 1
ATOM 1501 N N . ILE A 1 192 ? -0.842 0.188 -10.664 1.00 93.44 192 ILE A N 1
ATOM 1502 C CA . ILE A 1 192 ? -0.733 1.581 -11.114 1.00 93.44 192 ILE A CA 1
ATOM 1503 C C . ILE A 1 192 ? -1.393 1.764 -12.485 1.00 93.44 192 ILE A C 1
ATOM 1505 O O . ILE A 1 192 ? -2.251 2.629 -12.638 1.00 93.44 192 ILE A O 1
ATOM 1509 N N . GLY A 1 193 ? -1.033 0.931 -13.468 1.00 91.50 193 GLY A N 1
ATOM 1510 C CA . GLY A 1 193 ? -1.581 1.020 -14.822 1.00 91.50 193 GLY A CA 1
ATOM 1511 C C . GLY A 1 193 ? -3.100 0.897 -14.857 1.00 91.50 193 GLY A C 1
ATOM 1512 O O . GLY A 1 193 ? -3.763 1.684 -15.527 1.00 91.50 193 GLY A O 1
ATOM 1513 N N . ARG A 1 194 ? -3.661 -0.027 -14.068 1.00 92.75 194 ARG A N 1
ATOM 1514 C CA . ARG A 1 194 ? -5.112 -0.177 -13.930 1.00 92.75 194 ARG A CA 1
ATOM 1515 C C . ARG A 1 194 ? -5.759 1.082 -13.349 1.00 92.75 194 ARG A C 1
ATOM 1517 O O . ARG A 1 194 ? -6.736 1.556 -13.910 1.00 92.75 194 ARG A O 1
ATOM 1524 N N . LEU A 1 195 ? -5.196 1.646 -12.278 1.00 93.62 195 LEU A N 1
ATOM 1525 C CA . LEU A 1 195 ? -5.738 2.854 -11.644 1.00 93.62 195 LEU A CA 1
ATOM 1526 C C . LEU A 1 195 ? -5.668 4.075 -12.568 1.00 93.62 195 LEU A C 1
ATOM 1528 O O . LEU A 1 195 ? -6.639 4.813 -12.683 1.00 93.62 195 LEU A O 1
ATOM 1532 N N . ARG A 1 196 ? -4.555 4.265 -13.286 1.00 91.38 196 ARG A N 1
ATOM 1533 C CA . ARG A 1 196 ? -4.426 5.340 -14.283 1.00 91.38 196 ARG A CA 1
ATOM 1534 C C . ARG A 1 196 ? -5.395 5.160 -15.452 1.00 91.38 196 ARG A C 1
ATOM 1536 O O . ARG A 1 196 ? -5.927 6.147 -15.947 1.00 91.38 196 ARG A O 1
ATOM 1543 N N . ALA A 1 197 ? -5.646 3.922 -15.880 1.00 90.50 197 ALA A N 1
ATOM 1544 C CA . ALA A 1 197 ? -6.635 3.629 -16.914 1.00 90.50 197 ALA A CA 1
ATOM 1545 C C . ALA A 1 197 ? -8.071 3.911 -16.439 1.00 90.50 197 ALA A C 1
ATOM 1547 O O . ALA A 1 197 ? -8.843 4.510 -17.180 1.00 90.50 197 ALA A O 1
ATOM 1548 N N . GLU A 1 198 ? -8.412 3.549 -15.197 1.00 91.31 198 GLU A N 1
ATOM 1549 C CA . GLU A 1 198 ? -9.701 3.887 -14.570 1.00 91.31 198 GLU A CA 1
ATOM 1550 C C . GLU A 1 198 ? -9.912 5.414 -14.496 1.00 91.31 198 GLU A C 1
ATOM 1552 O O . GLU A 1 198 ? -11.029 5.893 -14.677 1.00 91.31 198 GLU A O 1
ATOM 1557 N N . LEU A 1 199 ? -8.834 6.185 -14.319 1.00 91.12 199 LEU A N 1
ATOM 1558 C CA . LEU A 1 199 ? -8.841 7.652 -14.315 1.00 91.12 199 LEU A CA 1
ATOM 1559 C C . LEU A 1 199 ? -8.738 8.299 -15.712 1.00 91.12 199 LEU A C 1
ATOM 1561 O O . LEU A 1 199 ? -8.741 9.522 -15.817 1.00 91.12 199 LEU A O 1
ATOM 1565 N N . SER A 1 200 ? -8.659 7.515 -16.796 1.00 91.19 200 SER A N 1
ATOM 1566 C CA . SER A 1 200 ? -8.410 8.001 -18.171 1.00 91.19 200 SER A CA 1
ATOM 1567 C C . SER A 1 200 ? -7.087 8.770 -18.356 1.00 91.19 200 SER A C 1
ATOM 1569 O O . SER A 1 200 ? -6.905 9.518 -19.317 1.00 91.19 200 SER A O 1
ATOM 1571 N N . GLU A 1 201 ? -6.107 8.550 -17.479 1.00 92.12 201 GLU A N 1
ATOM 1572 C CA . GLU A 1 201 ? -4.808 9.234 -17.452 1.00 92.12 201 GLU A CA 1
ATOM 1573 C C . GLU A 1 201 ? -3.722 8.476 -18.239 1.00 92.12 201 GLU A C 1
ATOM 1575 O O . GLU A 1 201 ? -2.576 8.328 -17.805 1.00 92.12 201 GLU A O 1
ATOM 1580 N N . HIS A 1 202 ? -4.064 7.978 -19.427 1.00 88.00 202 HIS A N 1
ATOM 1581 C CA . HIS A 1 202 ? -3.169 7.136 -20.235 1.00 88.00 202 HIS A CA 1
ATOM 1582 C C . HIS A 1 202 ? -1.857 7.834 -20.634 1.00 88.00 202 HIS A C 1
ATOM 1584 O O . HIS A 1 202 ? -0.804 7.197 -20.723 1.00 88.00 202 HIS A O 1
ATOM 1590 N N . ALA A 1 203 ? -1.900 9.154 -20.843 1.00 89.56 203 ALA A N 1
ATOM 1591 C CA . ALA A 1 203 ? -0.710 9.944 -21.149 1.00 89.56 203 ALA A CA 1
ATOM 1592 C C . ALA A 1 203 ? 0.281 9.957 -19.972 1.00 89.56 203 ALA A C 1
ATOM 1594 O O . ALA A 1 203 ? 1.477 9.746 -20.175 1.00 89.56 203 ALA A O 1
ATOM 1595 N N . LEU A 1 204 ? -0.220 10.129 -18.742 1.00 89.94 204 LEU A N 1
ATOM 1596 C CA . LEU A 1 204 ? 0.608 10.072 -17.537 1.00 89.94 204 LEU A CA 1
ATOM 1597 C C . LEU A 1 204 ? 1.176 8.671 -17.340 1.00 89.94 204 LEU A C 1
ATOM 1599 O O . LEU A 1 204 ? 2.373 8.546 -17.110 1.00 89.94 204 LEU A O 1
ATOM 1603 N N . LEU A 1 205 ? 0.363 7.627 -17.533 1.00 89.94 205 LEU A N 1
ATOM 1604 C CA . LEU A 1 205 ? 0.830 6.242 -17.456 1.00 89.94 205 LEU A CA 1
ATOM 1605 C C . LEU A 1 205 ? 1.990 5.962 -18.422 1.00 89.94 205 LEU A C 1
ATOM 1607 O O . LEU A 1 205 ? 2.948 5.290 -18.053 1.00 89.94 205 LEU A O 1
ATOM 1611 N N . THR A 1 206 ? 1.926 6.486 -19.647 1.00 89.38 206 THR A N 1
ATOM 1612 C CA . THR A 1 206 ? 2.985 6.282 -20.649 1.00 89.38 206 THR A CA 1
ATOM 1613 C C . THR A 1 206 ? 4.305 6.904 -20.192 1.00 89.38 206 THR A C 1
ATOM 1615 O O . THR A 1 206 ? 5.342 6.240 -20.213 1.00 89.38 206 THR A O 1
ATOM 1618 N N . ILE A 1 207 ? 4.259 8.153 -19.717 1.00 91.19 207 ILE A N 1
ATOM 1619 C CA . ILE A 1 207 ? 5.428 8.857 -19.168 1.00 91.19 207 ILE A CA 1
ATOM 1620 C C . ILE A 1 207 ? 5.982 8.090 -17.960 1.00 91.19 207 ILE A C 1
ATOM 1622 O O . ILE A 1 207 ? 7.185 7.859 -17.850 1.00 91.19 207 ILE A O 1
ATOM 1626 N N . GLU A 1 208 ? 5.094 7.652 -17.074 1.00 89.38 208 GLU A N 1
ATOM 1627 C CA . GLU A 1 208 ? 5.432 6.947 -15.844 1.00 89.38 208 GLU A CA 1
ATOM 1628 C C . GLU A 1 208 ? 6.107 5.592 -16.119 1.00 89.38 208 GLU A C 1
ATOM 1630 O O . GLU A 1 208 ? 7.143 5.273 -15.529 1.00 89.38 208 GLU A O 1
ATOM 1635 N N . LEU A 1 209 ? 5.583 4.813 -17.071 1.00 90.81 209 LEU A N 1
ATOM 1636 C CA . LEU A 1 209 ? 6.179 3.547 -17.503 1.00 90.81 209 LEU A CA 1
ATOM 1637 C C . LEU A 1 209 ? 7.566 3.743 -18.115 1.00 90.81 209 LEU A C 1
ATOM 1639 O O . LEU A 1 209 ? 8.461 2.933 -17.861 1.00 90.81 209 LEU A O 1
ATOM 1643 N N . ASP A 1 210 ? 7.768 4.801 -18.896 1.00 91.12 210 ASP A N 1
ATOM 1644 C CA . ASP A 1 210 ? 9.072 5.101 -19.478 1.00 91.12 210 ASP A CA 1
ATOM 1645 C C . ASP A 1 210 ? 10.102 5.485 -18.414 1.00 91.12 210 ASP A C 1
ATOM 1647 O O . ASP A 1 210 ? 11.239 5.006 -18.464 1.00 91.12 210 ASP A O 1
ATOM 1651 N N . GLU A 1 211 ? 9.712 6.255 -17.399 1.00 92.31 211 GLU A N 1
ATOM 1652 C CA . GLU A 1 211 ? 10.583 6.546 -16.258 1.00 92.31 211 GLU A CA 1
ATOM 1653 C C . GLU A 1 211 ? 10.918 5.284 -15.448 1.00 92.31 211 GLU A C 1
ATOM 1655 O O . GLU A 1 211 ? 12.084 5.051 -15.114 1.00 92.31 211 GLU A O 1
ATOM 1660 N N . ILE A 1 212 ? 9.947 4.393 -15.220 1.00 91.38 212 ILE A N 1
ATOM 1661 C CA . ILE A 1 212 ? 10.192 3.096 -14.568 1.00 91.38 212 ILE A CA 1
ATOM 1662 C C . ILE A 1 212 ? 11.168 2.248 -15.405 1.00 91.38 212 ILE A C 1
ATOM 1664 O O . ILE A 1 212 ? 12.133 1.691 -14.869 1.00 91.38 212 ILE A O 1
ATOM 1668 N N . ARG A 1 213 ? 10.980 2.170 -16.728 1.00 90.38 213 ARG A N 1
ATOM 1669 C CA . ARG A 1 213 ? 11.885 1.432 -17.629 1.00 9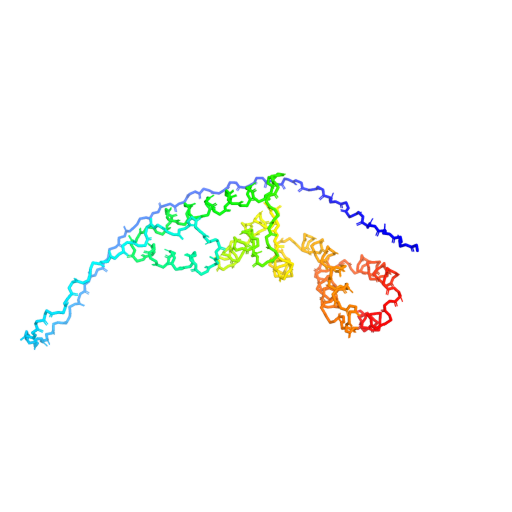0.38 213 ARG A CA 1
ATOM 1670 C C . ARG A 1 213 ? 13.305 1.998 -17.592 1.00 90.38 213 ARG A C 1
ATOM 1672 O O . ARG A 1 213 ? 14.264 1.224 -17.537 1.00 90.38 213 ARG A O 1
ATOM 1679 N N . LYS A 1 214 ? 13.462 3.326 -17.577 1.00 91.50 214 LYS A N 1
ATOM 1680 C CA . LYS A 1 214 ? 14.770 3.992 -17.456 1.00 91.50 214 LYS A CA 1
ATOM 1681 C C . LYS A 1 214 ? 15.432 3.687 -16.114 1.00 91.50 214 LYS A C 1
ATOM 1683 O O . LYS A 1 214 ? 16.596 3.278 -16.097 1.00 91.50 214 LYS A O 1
ATOM 1688 N N . ALA A 1 215 ? 14.692 3.823 -15.012 1.00 90.44 215 ALA A N 1
ATOM 1689 C CA . ALA A 1 215 ? 15.194 3.609 -13.656 1.00 90.44 215 ALA A CA 1
ATOM 1690 C C . ALA A 1 215 ? 15.710 2.177 -13.446 1.00 90.44 215 ALA A C 1
ATOM 1692 O O . ALA A 1 215 ? 16.773 1.969 -12.857 1.00 90.44 215 ALA A O 1
ATOM 1693 N N . TYR A 1 216 ? 15.009 1.179 -13.991 1.00 89.81 216 TYR A N 1
ATOM 1694 C CA . TYR A 1 216 ? 15.349 -0.231 -13.799 1.00 89.81 216 TYR A CA 1
ATOM 1695 C C . TYR A 1 216 ? 16.013 -0.898 -15.010 1.00 89.81 216 TYR A C 1
ATOM 1697 O O . TYR A 1 216 ? 16.089 -2.127 -15.062 1.00 89.81 216 TYR A O 1
ATOM 1705 N N . ARG A 1 217 ? 16.578 -0.128 -15.953 1.00 89.06 217 ARG A N 1
ATOM 1706 C CA . ARG A 1 217 ? 17.206 -0.649 -17.188 1.00 89.06 217 ARG A CA 1
ATOM 1707 C C . ARG A 1 217 ? 18.259 -1.745 -16.964 1.00 89.06 217 ARG A C 1
ATOM 1709 O O . ARG A 1 217 ? 18.450 -2.613 -17.812 1.00 89.06 217 ARG A O 1
ATOM 1716 N N . ALA A 1 218 ? 18.948 -1.720 -15.820 1.00 87.25 218 ALA A N 1
ATOM 1717 C CA . ALA A 1 218 ? 19.959 -2.715 -15.455 1.00 87.25 218 ALA A CA 1
ATOM 1718 C C . ALA A 1 218 ? 19.350 -4.081 -15.073 1.00 87.25 218 ALA A C 1
ATOM 1720 O O . ALA A 1 218 ? 20.006 -5.115 -15.207 1.00 87.25 218 ALA A O 1
ATOM 1721 N N . LYS A 1 219 ? 18.085 -4.111 -14.634 1.00 87.38 219 LYS A N 1
ATOM 1722 C CA . LYS A 1 219 ? 17.364 -5.319 -14.213 1.00 87.38 219 LYS A CA 1
ATOM 1723 C C . LYS A 1 219 ? 16.650 -5.940 -15.423 1.00 87.38 219 LYS A C 1
ATOM 1725 O O . LYS A 1 219 ? 15.433 -5.853 -15.562 1.00 87.38 219 LYS A O 1
ATOM 1730 N N . ARG A 1 220 ? 17.412 -6.590 -16.317 1.00 87.50 220 ARG A N 1
ATOM 1731 C CA . ARG A 1 220 ? 16.914 -7.121 -17.611 1.00 87.50 220 ARG A CA 1
ATOM 1732 C C . ARG A 1 220 ? 15.657 -7.991 -17.499 1.00 87.50 220 ARG A C 1
ATOM 1734 O O . ARG A 1 220 ? 14.759 -7.855 -18.321 1.00 87.50 220 ARG A O 1
ATOM 1741 N N . ASN A 1 221 ? 15.581 -8.872 -16.500 1.00 87.56 221 ASN A N 1
ATOM 1742 C CA . ASN A 1 221 ? 14.412 -9.740 -16.312 1.00 87.56 221 ASN A CA 1
ATOM 1743 C C . ASN A 1 221 ? 13.160 -8.945 -15.926 1.00 87.56 221 ASN A C 1
ATOM 1745 O O . ASN A 1 221 ? 12.079 -9.273 -16.394 1.00 87.56 221 ASN A O 1
ATOM 1749 N N . PHE A 1 222 ? 13.310 -7.867 -15.154 1.00 86.25 222 PHE A N 1
ATOM 1750 C CA . PHE A 1 222 ? 12.196 -6.980 -14.839 1.00 86.25 222 PHE A CA 1
ATOM 1751 C C . PHE A 1 222 ? 11.711 -6.229 -16.082 1.00 86.25 222 PHE A C 1
ATOM 1753 O O . PHE A 1 222 ? 10.519 -6.231 -16.367 1.00 86.25 222 PHE A O 1
ATOM 1760 N N . ILE A 1 223 ? 12.632 -5.673 -16.880 1.00 88.19 223 ILE A N 1
ATOM 1761 C CA . ILE A 1 223 ? 12.291 -4.991 -18.141 1.00 88.19 223 ILE A CA 1
ATOM 1762 C C . ILE A 1 223 ? 11.560 -5.924 -19.113 1.00 88.19 223 ILE A C 1
ATOM 1764 O O . ILE A 1 223 ? 10.600 -5.500 -19.748 1.00 88.19 223 ILE A O 1
ATOM 1768 N N . LYS A 1 224 ? 11.959 -7.201 -19.200 1.00 89.00 224 LYS A N 1
ATOM 1769 C CA . LYS A 1 224 ? 11.237 -8.204 -20.002 1.00 89.00 224 LYS A CA 1
ATOM 1770 C C . LYS A 1 224 ? 9.787 -8.362 -19.549 1.00 89.00 224 LYS A C 1
ATOM 1772 O O . LYS A 1 224 ? 8.900 -8.378 -20.393 1.00 89.00 224 LYS A O 1
ATOM 1777 N N . THR A 1 225 ? 9.542 -8.440 -18.241 1.00 86.12 225 THR A N 1
ATOM 1778 C CA . THR A 1 225 ? 8.176 -8.488 -17.705 1.00 86.12 225 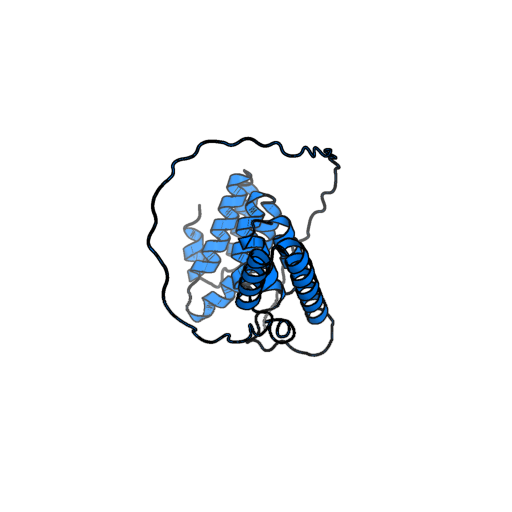THR A CA 1
ATOM 1779 C C . THR A 1 225 ? 7.412 -7.200 -18.012 1.00 86.12 225 THR A C 1
ATOM 1781 O O . THR A 1 225 ? 6.230 -7.263 -18.329 1.00 86.12 225 THR A O 1
ATOM 1784 N N . LEU A 1 226 ? 8.084 -6.042 -17.979 1.00 85.69 226 LEU A N 1
ATOM 1785 C CA . LEU A 1 226 ? 7.461 -4.754 -18.291 1.00 85.69 226 LEU A CA 1
ATOM 1786 C C . LEU A 1 226 ? 7.126 -4.557 -19.775 1.00 85.69 226 LEU A C 1
ATOM 1788 O O . LEU A 1 226 ? 6.211 -3.806 -20.097 1.00 85.69 226 LEU A O 1
ATOM 1792 N N . ALA A 1 227 ? 7.855 -5.209 -20.681 1.00 81.19 227 ALA A N 1
ATOM 1793 C CA . ALA A 1 227 ? 7.597 -5.138 -22.119 1.00 81.19 227 ALA A CA 1
ATOM 1794 C C . ALA A 1 227 ? 6.265 -5.796 -22.521 1.00 81.19 227 ALA A C 1
ATOM 1796 O O . ALA A 1 227 ? 5.747 -5.510 -23.594 1.00 81.19 227 ALA A O 1
ATOM 1797 N N . ALA A 1 228 ? 5.707 -6.654 -21.661 1.00 78.19 228 ALA A N 1
ATOM 1798 C CA . ALA A 1 228 ? 4.389 -7.251 -21.854 1.00 78.19 228 ALA A CA 1
ATOM 1799 C C . ALA A 1 228 ? 3.229 -6.314 -21.460 1.00 78.19 228 ALA A C 1
ATOM 1801 O O . ALA A 1 228 ? 2.075 -6.662 -21.697 1.00 78.19 228 ALA A O 1
ATOM 1802 N N . PHE A 1 229 ? 3.510 -5.154 -20.850 1.00 69.94 229 PHE A N 1
ATOM 1803 C CA . PHE A 1 229 ? 2.502 -4.139 -20.539 1.00 69.94 229 PHE A CA 1
ATOM 1804 C C . PHE A 1 229 ? 2.401 -3.147 -21.704 1.00 69.94 229 PHE A C 1
ATOM 1806 O O . PHE A 1 229 ? 3.363 -2.424 -21.983 1.00 69.94 229 PHE A O 1
ATOM 1813 N N . GLN A 1 230 ? 1.248 -3.159 -22.380 1.00 57.22 230 GLN A N 1
ATOM 1814 C CA . GLN A 1 230 ? 0.830 -2.213 -23.419 1.00 57.22 230 GLN A CA 1
ATOM 1815 C C . GLN A 1 230 ? -0.365 -1.412 -22.917 1.00 57.22 230 GLN A C 1
ATOM 1817 O O . GLN A 1 230 ? -1.258 -2.042 -22.305 1.00 57.22 230 GLN A O 1
#